Protein AF-A0A9E5FZD3-F1 (afdb_monomer_lite)

Radius of gyration: 19.42 Å; chains: 1; bounding box: 46×37×56 Å

pLDDT: mean 78.76, std 14.65, range [33.72, 97.19]

Structure (mmCIF, N/CA/C/O backbone):
data_AF-A0A9E5FZD3-F1
#
_entry.id   AF-A0A9E5FZD3-F1
#
loop_
_atom_site.group_PDB
_atom_site.id
_atom_site.type_symbol
_atom_site.label_atom_id
_atom_site.label_alt_id
_atom_site.label_comp_id
_atom_site.label_asym_id
_atom_site.label_entity_id
_atom_site.label_seq_id
_atom_site.pdbx_PDB_ins_code
_atom_site.Cartn_x
_atom_site.Cartn_y
_atom_site.Cartn_z
_atom_site.occupancy
_atom_site.B_iso_or_equiv
_atom_site.auth_seq_id
_atom_site.auth_comp_id
_atom_site.auth_asym_id
_atom_site.auth_atom_id
_atom_site.pdbx_PDB_model_num
ATOM 1 N N . MET A 1 1 ? 29.830 -5.640 10.376 1.00 38.91 1 MET A N 1
ATOM 2 C CA . MET A 1 1 ? 29.857 -4.314 9.708 1.00 38.91 1 MET A CA 1
ATOM 3 C C . MET A 1 1 ? 29.091 -3.318 10.574 1.00 38.91 1 MET A C 1
ATOM 5 O O . MET A 1 1 ? 27.938 -3.589 10.873 1.00 38.91 1 MET A O 1
ATOM 9 N N . LYS A 1 2 ? 29.703 -2.215 11.033 1.00 33.72 2 LYS A N 1
ATOM 10 C CA . LYS A 1 2 ? 28.976 -1.176 11.793 1.00 33.72 2 LYS A CA 1
ATOM 11 C C . LYS A 1 2 ? 28.085 -0.363 10.832 1.00 33.72 2 LYS A C 1
ATOM 13 O O . LYS A 1 2 ? 28.574 0.001 9.761 1.00 33.72 2 LYS A O 1
ATOM 18 N N . PRO A 1 3 ? 26.815 -0.075 11.171 1.00 45.75 3 PRO A N 1
ATOM 19 C CA . PRO A 1 3 ? 25.942 0.730 10.321 1.00 45.75 3 PRO A CA 1
ATOM 20 C C . PRO A 1 3 ? 26.524 2.142 10.147 1.00 45.75 3 PRO A C 1
ATOM 22 O O . PRO A 1 3 ? 26.853 2.815 11.125 1.00 45.75 3 PRO A O 1
ATOM 25 N N . LYS A 1 4 ? 26.675 2.587 8.891 1.00 45.69 4 LYS A N 1
ATOM 26 C CA . LYS A 1 4 ? 27.075 3.963 8.562 1.00 45.69 4 LYS A CA 1
ATOM 27 C C . LYS A 1 4 ? 25.958 4.913 9.008 1.00 45.69 4 LYS A C 1
ATOM 29 O O . LYS A 1 4 ? 24.851 4.851 8.478 1.00 45.69 4 LYS A O 1
ATOM 34 N N . ARG A 1 5 ? 26.246 5.790 9.974 1.00 45.72 5 ARG A N 1
ATOM 35 C CA . ARG A 1 5 ? 25.349 6.887 10.365 1.00 45.72 5 ARG A CA 1
ATOM 36 C C . ARG A 1 5 ? 25.389 7.960 9.274 1.00 45.72 5 ARG A C 1
ATOM 38 O O . ARG A 1 5 ? 26.432 8.566 9.052 1.00 45.72 5 ARG A O 1
ATOM 45 N N . PHE A 1 6 ? 24.276 8.169 8.574 1.00 47.84 6 PHE A N 1
ATOM 46 C CA . PHE A 1 6 ? 24.136 9.258 7.604 1.00 47.84 6 PHE A CA 1
ATOM 47 C C . PHE A 1 6 ? 23.687 10.537 8.321 1.00 47.84 6 PHE A C 1
ATOM 49 O O . PHE A 1 6 ? 22.693 10.522 9.047 1.00 47.84 6 PHE A O 1
ATOM 56 N N . SER A 1 7 ? 24.381 11.654 8.094 1.00 43.59 7 SER A N 1
ATOM 57 C CA . SER A 1 7 ? 24.037 12.975 8.637 1.00 43.59 7 SER A CA 1
ATOM 58 C C . SER A 1 7 ? 22.880 13.628 7.864 1.00 43.59 7 SER A C 1
ATOM 60 O O . SER A 1 7 ? 23.012 14.682 7.253 1.00 43.59 7 SER A O 1
ATOM 62 N N . ALA A 1 8 ? 21.692 13.025 7.894 1.00 50.28 8 ALA A N 1
ATOM 63 C CA . ALA A 1 8 ? 20.476 13.620 7.325 1.00 50.28 8 ALA A CA 1
ATOM 64 C C . ALA A 1 8 ? 19.786 14.601 8.302 1.00 50.28 8 ALA A C 1
ATOM 66 O O . ALA A 1 8 ? 18.556 14.634 8.381 1.00 50.28 8 ALA A O 1
ATOM 67 N N . VAL A 1 9 ? 20.562 15.391 9.056 1.00 46.22 9 VAL A N 1
ATOM 68 C CA . VAL A 1 9 ? 20.105 16.167 10.230 1.00 46.22 9 VAL A CA 1
ATOM 69 C C . VAL A 1 9 ? 18.922 17.090 9.899 1.00 46.22 9 VAL A C 1
ATOM 71 O O . VAL A 1 9 ? 17.966 17.160 10.661 1.00 46.22 9 VAL A O 1
ATOM 74 N N . HIS A 1 10 ? 18.889 17.703 8.711 1.00 42.22 10 HIS A N 1
ATOM 75 C CA . HIS A 1 10 ? 17.792 18.599 8.311 1.00 42.22 10 HIS A CA 1
ATOM 76 C C . HIS A 1 10 ? 16.461 17.895 7.983 1.00 42.22 10 HIS A C 1
ATOM 78 O O . HIS A 1 10 ? 15.411 18.536 7.973 1.00 42.22 10 HIS A O 1
ATOM 84 N N . ARG A 1 11 ? 16.460 16.580 7.717 1.00 55.16 11 ARG A N 1
ATOM 85 C CA . ARG A 1 11 ? 15.228 15.820 7.421 1.00 55.16 11 ARG A CA 1
ATOM 86 C C . ARG A 1 11 ? 14.575 15.240 8.675 1.00 55.16 11 ARG A C 1
ATOM 88 O O . ARG A 1 11 ? 13.377 14.956 8.647 1.00 55.16 11 ARG A O 1
ATOM 95 N N . VAL A 1 12 ? 15.328 15.103 9.768 1.00 60.62 12 VAL A N 1
ATOM 96 C CA . VAL A 1 12 ? 14.875 14.450 11.005 1.00 60.62 12 VAL A CA 1
ATOM 97 C C . VAL A 1 12 ? 13.772 15.247 11.721 1.00 60.62 12 VAL A C 1
ATOM 99 O O . VAL A 1 12 ? 12.737 14.644 11.998 1.00 60.62 12 VAL A O 1
ATOM 102 N N . PRO A 1 13 ? 13.865 16.578 11.929 1.00 63.97 13 PRO A N 1
ATOM 103 C CA . PRO A 1 13 ? 12.793 17.333 12.588 1.00 63.97 13 PRO A CA 1
ATOM 104 C C . PRO A 1 13 ? 11.469 17.291 11.813 1.00 63.97 13 PRO A C 1
ATOM 106 O O . PRO A 1 13 ? 10.412 17.022 12.380 1.00 63.97 13 PRO A O 1
ATOM 109 N N . SER A 1 14 ? 11.525 17.465 10.487 1.00 76.94 14 SER A N 1
ATOM 110 C CA . SER A 1 14 ? 10.349 17.375 9.609 1.00 76.94 14 SER A CA 1
ATOM 111 C C . SER A 1 14 ? 9.740 15.969 9.592 1.00 76.94 14 SER A C 1
ATOM 113 O O . SER A 1 14 ? 8.521 15.813 9.486 1.00 76.94 14 SER A O 1
ATOM 115 N N . PHE A 1 15 ? 10.572 14.930 9.671 1.00 76.88 15 PHE A N 1
ATOM 116 C CA . PHE A 1 15 ? 10.117 13.549 9.782 1.00 76.88 15 PHE A CA 1
ATOM 117 C C . PHE A 1 15 ? 9.411 13.309 11.117 1.00 76.88 15 PHE A C 1
ATOM 119 O O . PHE A 1 15 ? 8.258 12.881 11.122 1.00 76.88 15 PHE A O 1
ATOM 126 N N . LEU A 1 16 ? 10.082 13.617 12.232 1.00 77.00 16 LEU A N 1
ATOM 127 C CA . LEU A 1 16 ? 9.583 13.390 13.588 1.00 77.00 16 LEU A CA 1
ATOM 128 C C . LEU A 1 16 ? 8.281 14.146 13.837 1.00 77.00 16 LEU A C 1
ATOM 130 O O . LEU A 1 16 ? 7.338 13.565 14.367 1.00 77.00 16 LEU A O 1
ATOM 134 N N . PHE A 1 17 ? 8.187 15.397 13.379 1.00 82.38 17 PHE A N 1
ATOM 135 C CA . PHE A 1 17 ? 6.958 16.178 13.473 1.00 82.38 17 PHE A CA 1
ATOM 136 C C . PHE A 1 17 ? 5.806 15.527 12.696 1.00 82.38 17 PHE A C 1
ATOM 138 O O . PHE A 1 17 ? 4.742 15.266 13.258 1.00 82.38 17 PHE A O 1
ATOM 145 N N . ARG A 1 18 ? 6.015 15.183 11.415 1.00 83.81 18 ARG A N 1
ATOM 146 C CA . ARG A 1 18 ? 4.985 14.520 10.592 1.00 83.81 18 ARG A CA 1
ATOM 147 C C . ARG A 1 18 ? 4.579 13.161 11.161 1.00 83.81 18 ARG A C 1
ATOM 149 O O . ARG A 1 18 ? 3.404 12.801 11.099 1.00 83.81 18 ARG A O 1
ATOM 156 N N . TYR A 1 19 ? 5.539 12.418 11.700 1.00 84.81 19 TYR A N 1
ATOM 157 C CA . TYR A 1 19 ? 5.308 11.146 12.370 1.00 84.81 19 TYR A CA 1
ATOM 158 C C . TYR A 1 19 ? 4.454 11.333 13.628 1.00 84.81 19 TYR A C 1
ATOM 160 O O . TYR A 1 19 ? 3.423 10.675 13.757 1.00 84.81 19 TYR A O 1
ATOM 168 N N . ALA A 1 20 ? 4.814 12.273 14.506 1.00 84.12 20 ALA A N 1
ATOM 169 C CA . ALA A 1 20 ? 4.071 12.572 15.726 1.00 84.12 20 ALA A CA 1
ATOM 170 C C . ALA A 1 20 ? 2.626 13.002 15.429 1.00 84.12 20 ALA A C 1
ATOM 172 O O . ALA A 1 20 ? 1.696 12.440 16.007 1.00 84.12 20 ALA A O 1
ATOM 173 N N . VAL A 1 21 ? 2.427 13.922 14.477 1.00 86.88 21 VAL A N 1
ATOM 174 C CA . VAL A 1 21 ? 1.091 14.377 14.052 1.00 86.88 21 VAL A CA 1
ATOM 175 C C . VAL A 1 21 ? 0.242 13.200 13.577 1.00 86.88 21 VAL A C 1
ATOM 177 O O . VAL A 1 21 ? -0.871 13.008 14.065 1.00 86.88 21 VAL A O 1
ATOM 180 N N . LYS A 1 22 ? 0.772 12.363 12.677 1.00 88.56 22 LYS A N 1
ATOM 181 C CA . LYS A 1 22 ? 0.042 11.189 12.182 1.00 88.56 22 LYS A CA 1
ATOM 182 C C . LYS A 1 22 ? -0.261 10.196 13.297 1.00 88.56 22 LYS A C 1
ATOM 184 O O . LYS A 1 22 ? -1.369 9.679 13.361 1.00 88.56 22 LYS A O 1
ATOM 189 N N . ARG A 1 23 ? 0.684 9.955 14.206 1.00 85.50 23 ARG A N 1
ATOM 190 C CA . ARG A 1 23 ? 0.487 9.031 15.327 1.00 85.50 23 ARG A CA 1
ATOM 191 C C . ARG A 1 23 ? -0.609 9.519 16.284 1.00 85.50 23 ARG A C 1
ATOM 193 O O . ARG A 1 23 ? -1.389 8.709 16.775 1.00 85.50 23 ARG A O 1
ATOM 200 N N . VAL A 1 24 ? -0.711 10.828 16.524 1.00 85.12 24 VAL A N 1
ATOM 201 C CA . VAL A 1 24 ? -1.801 11.416 17.322 1.00 85.12 24 VAL A CA 1
ATOM 202 C C . VAL A 1 24 ? -3.140 11.313 16.592 1.00 85.12 24 VAL A C 1
ATOM 204 O O . VAL A 1 24 ? -4.116 10.888 17.208 1.00 85.12 24 VAL A O 1
ATOM 207 N N . GLN A 1 25 ? -3.180 11.641 15.297 1.00 85.38 25 GLN A N 1
ATOM 208 C CA . GLN A 1 25 ? -4.394 11.566 14.473 1.00 85.38 25 GLN A CA 1
ATOM 209 C C . GLN A 1 25 ? -4.961 10.142 14.407 1.00 85.38 25 GLN A C 1
ATOM 211 O O . GLN A 1 25 ? -6.144 9.939 14.658 1.00 85.38 25 GLN A O 1
ATOM 216 N N . LEU A 1 26 ? -4.113 9.157 14.109 1.00 86.12 26 LEU A N 1
ATOM 217 C CA . LEU A 1 26 ? -4.515 7.752 13.975 1.00 86.12 26 LEU A CA 1
ATOM 218 C C . LEU A 1 26 ? -4.728 7.074 15.329 1.00 86.12 26 LEU A C 1
ATOM 220 O O . LEU A 1 26 ? -5.499 6.131 15.439 1.00 86.12 26 LEU A O 1
ATOM 224 N N . GLY A 1 27 ? -4.007 7.528 16.352 1.00 77.50 27 GLY A N 1
ATOM 225 C CA . GLY A 1 27 ? -4.055 6.946 17.679 1.00 77.50 27 GLY A CA 1
ATOM 226 C C . GLY A 1 27 ? -5.101 7.612 18.566 1.00 77.50 27 GLY A C 1
ATOM 227 O O . GLY A 1 27 ? -6.160 7.050 18.833 1.00 77.50 27 GLY A O 1
ATOM 228 N N . LYS A 1 28 ? -4.750 8.775 19.122 1.00 72.25 28 LYS A N 1
ATOM 229 C CA . LYS A 1 28 ? -5.523 9.421 20.192 1.00 72.25 28 LYS A CA 1
ATOM 230 C C . LYS A 1 28 ? -6.831 10.021 19.687 1.00 72.25 28 LYS A C 1
ATOM 232 O O . LYS A 1 28 ? -7.842 9.854 20.351 1.00 72.25 28 LYS A O 1
ATOM 237 N N . LEU A 1 29 ? -6.815 10.701 18.540 1.00 70.69 29 LEU A N 1
ATOM 238 C CA . LEU A 1 29 ? -8.013 11.374 18.033 1.00 70.69 29 LEU A CA 1
ATOM 239 C C . LEU A 1 29 ? -9.089 10.356 17.634 1.00 70.69 29 LEU A C 1
ATOM 241 O O . LEU A 1 29 ? -10.221 10.476 18.077 1.00 70.69 29 LEU A O 1
ATOM 245 N N . ALA A 1 30 ? -8.702 9.324 16.880 1.00 74.88 30 ALA A N 1
ATOM 246 C CA . ALA A 1 30 ? -9.584 8.223 16.496 1.00 74.88 30 ALA A CA 1
ATOM 247 C C . ALA A 1 30 ? -10.231 7.531 17.710 1.00 74.88 30 ALA A C 1
ATOM 249 O O . ALA A 1 30 ? -11.437 7.308 17.731 1.00 74.88 30 ALA A O 1
ATOM 250 N N . ALA A 1 31 ? -9.444 7.259 18.759 1.00 70.94 31 ALA A N 1
ATOM 251 C CA . ALA A 1 31 ? -9.957 6.651 19.986 1.00 70.94 31 ALA A CA 1
ATOM 252 C C . ALA A 1 31 ? -10.959 7.550 20.735 1.00 70.94 31 ALA A C 1
ATOM 254 O O . ALA A 1 31 ? -11.889 7.038 21.347 1.00 70.94 31 ALA A O 1
ATOM 255 N N . LEU A 1 32 ? -10.782 8.876 20.691 1.00 76.81 32 LEU A N 1
ATOM 256 C CA . LEU A 1 32 ? -11.680 9.830 21.351 1.00 76.81 32 LEU A CA 1
ATOM 257 C C . LEU A 1 32 ? -12.983 10.059 20.578 1.00 76.81 32 LEU A C 1
ATOM 259 O O . LEU A 1 32 ? -14.013 10.308 21.193 1.00 76.81 32 LEU A O 1
ATOM 263 N N . THR A 1 33 ? -12.949 10.000 19.245 1.00 78.06 33 THR A N 1
ATOM 264 C CA . THR A 1 33 ? -14.127 10.253 18.399 1.00 78.06 33 THR A CA 1
ATOM 265 C C . THR A 1 33 ? -14.898 8.987 18.036 1.00 78.06 33 THR A C 1
ATOM 267 O O . THR A 1 33 ? -15.947 9.082 17.405 1.00 78.06 33 THR A O 1
ATOM 270 N N . GLY A 1 34 ? -14.369 7.803 18.366 1.00 76.69 34 GLY A N 1
ATOM 271 C CA . GLY A 1 34 ? -14.892 6.520 17.888 1.00 76.69 34 GLY A CA 1
ATOM 272 C C . GLY A 1 34 ? -14.734 6.320 16.375 1.00 76.69 34 GLY A C 1
ATOM 273 O O . GLY A 1 34 ? -15.263 5.361 15.819 1.00 76.69 34 GLY A O 1
ATOM 274 N N . ALA A 1 35 ? -14.022 7.217 15.685 1.00 83.00 35 ALA A N 1
ATOM 275 C CA . ALA A 1 35 ? -13.842 7.141 14.244 1.00 83.00 35 ALA A CA 1
ATOM 276 C C . ALA A 1 35 ? -12.755 6.120 13.891 1.00 83.00 35 ALA A C 1
ATOM 278 O O . ALA A 1 35 ? -11.633 6.192 14.395 1.00 83.00 35 ALA A O 1
ATOM 279 N N . ARG A 1 36 ? -13.056 5.215 12.956 1.00 89.62 36 ARG A N 1
ATOM 280 C CA . ARG A 1 36 ? -12.066 4.284 12.401 1.00 89.62 36 ARG A CA 1
ATOM 281 C C . ARG A 1 36 ? -11.192 5.025 11.380 1.00 89.62 36 ARG A C 1
ATOM 283 O O . ARG A 1 36 ? -11.725 5.571 10.412 1.00 89.62 36 ARG A O 1
ATOM 290 N N . PRO A 1 37 ? -9.864 5.097 11.572 1.00 92.69 37 PRO A N 1
ATOM 291 C CA . PRO A 1 37 ? -8.984 5.692 10.582 1.00 92.69 37 PRO A CA 1
ATOM 292 C C . PRO A 1 37 ? -8.885 4.788 9.351 1.00 92.69 37 PRO A C 1
ATOM 294 O O . PRO A 1 37 ? -8.871 3.561 9.461 1.00 92.69 37 PRO A O 1
ATOM 297 N N . ALA A 1 38 ? -8.748 5.409 8.184 1.00 94.62 38 ALA A N 1
ATOM 298 C CA . ALA A 1 38 ? -8.589 4.717 6.917 1.00 94.62 38 ALA A CA 1
ATOM 299 C C . ALA A 1 38 ? -7.113 4.659 6.493 1.00 94.62 38 ALA A C 1
ATOM 301 O O . ALA A 1 38 ? -6.441 5.682 6.322 1.00 94.62 38 ALA A O 1
ATOM 302 N N . VAL A 1 39 ? -6.597 3.460 6.268 1.00 95.44 39 VAL A N 1
ATOM 303 C CA . VAL A 1 39 ? -5.240 3.216 5.794 1.00 95.44 39 VAL A CA 1
ATOM 304 C C . VAL A 1 39 ? -5.293 2.827 4.325 1.00 95.44 39 VAL A C 1
ATOM 306 O O . VAL A 1 39 ? -5.772 1.758 3.972 1.00 95.44 39 VAL A O 1
ATOM 309 N N . THR A 1 40 ? -4.754 3.667 3.446 1.00 96.31 40 THR A N 1
ATOM 310 C CA . THR A 1 40 ? -4.474 3.242 2.072 1.00 96.31 40 THR A CA 1
ATOM 311 C C . THR A 1 40 ? -3.160 2.475 2.080 1.00 96.31 40 THR A C 1
ATOM 313 O O . THR A 1 40 ? -2.085 3.086 2.130 1.00 96.31 40 THR A O 1
ATOM 316 N N . TYR A 1 41 ? -3.247 1.148 2.083 1.00 94.38 41 TYR A N 1
ATOM 317 C CA . TYR A 1 41 ? -2.099 0.262 2.177 1.00 94.38 41 TYR A CA 1
ATOM 318 C C . TYR A 1 41 ? -1.790 -0.354 0.828 1.00 94.38 41 TYR A C 1
ATOM 320 O O . TYR A 1 41 ? -2.438 -1.288 0.385 1.00 94.38 41 TYR A O 1
ATOM 328 N N . ALA A 1 42 ? -0.827 0.217 0.127 1.00 90.75 42 ALA A N 1
ATOM 329 C CA . ALA A 1 42 ? -0.562 -0.213 -1.228 1.00 90.75 42 ALA A CA 1
ATOM 330 C C . ALA A 1 42 ? 0.841 0.178 -1.635 1.00 90.75 42 ALA A C 1
ATOM 332 O O . ALA A 1 42 ? 1.320 1.261 -1.290 1.00 90.75 42 ALA A O 1
ATOM 333 N N . THR A 1 43 ? 1.469 -0.656 -2.445 1.00 82.44 43 THR A N 1
ATOM 334 C CA . THR A 1 43 ? 2.800 -0.393 -2.979 1.00 82.44 43 THR A CA 1
ATOM 335 C C . THR A 1 43 ? 2.764 -0.144 -4.492 1.00 82.44 43 THR A C 1
ATOM 337 O O . THR A 1 43 ? 1.713 -0.215 -5.118 1.00 82.44 43 THR A O 1
ATOM 340 N N . PHE A 1 44 ? 3.904 0.243 -5.064 1.00 74.50 44 PHE A N 1
ATOM 341 C CA . PHE A 1 44 ? 4.215 0.256 -6.502 1.00 74.50 44 PHE A CA 1
ATOM 342 C C . PHE A 1 44 ? 3.056 0.587 -7.474 1.00 74.50 44 PHE A C 1
ATOM 344 O O . PHE A 1 44 ? 2.494 -0.280 -8.129 1.00 74.50 44 PHE A O 1
ATOM 351 N N . ARG A 1 45 ? 2.765 1.882 -7.677 1.00 83.62 45 ARG A N 1
ATOM 352 C CA . ARG A 1 45 ? 1.974 2.385 -8.833 1.00 83.62 45 ARG A CA 1
ATOM 353 C C . ARG A 1 45 ? 0.547 1.804 -8.976 1.00 83.62 45 ARG A C 1
ATOM 355 O O . ARG A 1 45 ? 0.049 1.636 -10.088 1.00 83.62 45 ARG A O 1
ATOM 362 N N . THR A 1 46 ? -0.148 1.613 -7.862 1.00 88.94 46 THR A N 1
ATOM 363 C CA . THR A 1 46 ? -1.525 1.078 -7.745 1.00 88.94 46 THR A CA 1
ATOM 364 C C . THR A 1 46 ? -2.613 2.156 -7.627 1.00 88.94 46 THR A C 1
ATOM 366 O O . THR A 1 46 ? -3.637 1.955 -6.990 1.00 88.94 46 THR A O 1
ATOM 369 N N . ALA A 1 47 ? 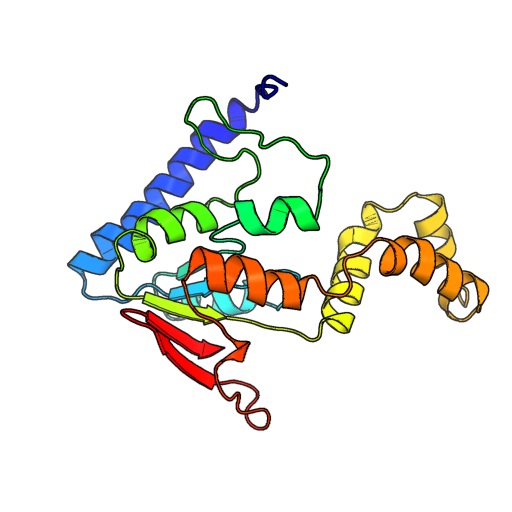-2.372 3.368 -8.140 1.00 90.38 47 ALA A N 1
ATOM 370 C CA . ALA A 1 47 ? -3.256 4.531 -7.938 1.00 90.38 47 ALA A CA 1
ATOM 371 C C . ALA A 1 47 ? -3.535 4.896 -6.456 1.00 90.38 47 ALA A C 1
ATOM 373 O O . ALA A 1 47 ? -4.406 5.713 -6.158 1.00 90.38 47 ALA A O 1
ATOM 374 N N . SER A 1 48 ? -2.728 4.386 -5.517 1.00 91.56 48 SER A N 1
ATOM 375 C CA . SER A 1 48 ? -2.896 4.590 -4.071 1.00 91.56 48 SER A CA 1
ATOM 376 C C . SER A 1 48 ? -2.933 6.054 -3.630 1.00 91.56 48 SER A C 1
ATOM 378 O O . SER A 1 48 ? -3.507 6.388 -2.600 1.00 91.56 48 SER A O 1
ATOM 380 N N . THR A 1 49 ? -2.306 6.961 -4.382 1.00 91.62 49 THR A N 1
ATOM 381 C CA . THR A 1 49 ? -2.402 8.404 -4.117 1.00 91.62 49 THR A CA 1
ATOM 382 C C . THR A 1 49 ? -3.810 8.926 -4.382 1.00 91.62 49 THR A C 1
ATOM 384 O O . THR A 1 49 ? -4.348 9.634 -3.538 1.00 91.62 49 THR A O 1
ATOM 387 N N . SER A 1 50 ? -4.424 8.544 -5.502 1.00 94.25 50 SER A N 1
ATOM 388 C CA . SER A 1 50 ? -5.782 8.963 -5.853 1.00 94.25 50 SER A CA 1
ATOM 389 C C . SER A 1 50 ? -6.808 8.396 -4.873 1.00 94.25 50 SER A C 1
ATOM 391 O O . SER A 1 50 ? -7.622 9.153 -4.355 1.00 94.25 50 SER A O 1
ATOM 393 N N . ILE A 1 51 ? -6.691 7.109 -4.521 1.00 94.31 51 ILE A N 1
ATOM 394 C CA . ILE A 1 51 ? -7.533 6.462 -3.498 1.00 94.31 51 ILE A CA 1
ATOM 395 C C . ILE A 1 51 ? -7.429 7.209 -2.163 1.00 94.31 51 ILE A C 1
ATOM 397 O O . ILE A 1 51 ? -8.435 7.585 -1.569 1.00 94.31 51 ILE A O 1
ATOM 401 N N . HIS A 1 52 ? -6.205 7.497 -1.714 1.00 94.19 52 HIS A N 1
ATOM 402 C CA . HIS A 1 52 ? -5.983 8.236 -0.474 1.00 94.19 52 HIS A CA 1
ATOM 403 C C . HIS A 1 52 ? -6.631 9.627 -0.486 1.00 94.19 52 HIS A C 1
ATOM 405 O O . HIS A 1 52 ? -7.219 10.042 0.511 1.00 94.19 52 HIS A O 1
ATOM 411 N N . HIS A 1 53 ? -6.536 10.362 -1.597 1.00 94.88 53 HIS A N 1
ATOM 412 C CA . HIS A 1 53 ? -7.173 11.673 -1.714 1.00 94.88 53 HIS A CA 1
ATOM 413 C C . HIS A 1 53 ? -8.700 11.586 -1.740 1.00 94.88 53 HIS A C 1
ATOM 415 O O . HIS A 1 53 ? -9.335 12.424 -1.107 1.00 94.88 53 HIS A O 1
ATOM 421 N N . ALA A 1 54 ? -9.276 10.567 -2.382 1.00 94.81 54 ALA A N 1
ATOM 422 C CA . ALA A 1 54 ? -10.719 10.334 -2.365 1.00 94.81 54 ALA A CA 1
ATOM 423 C C . ALA A 1 54 ? -11.234 10.080 -0.938 1.00 94.81 54 ALA A C 1
ATOM 425 O O . ALA A 1 54 ? -12.174 10.733 -0.496 1.00 94.81 54 ALA A O 1
ATOM 426 N N . ILE A 1 55 ? -10.549 9.223 -0.172 1.00 92.81 55 ILE A N 1
ATOM 427 C CA . ILE A 1 55 ? -10.881 8.961 1.238 1.00 92.81 55 ILE A CA 1
ATOM 428 C C . ILE A 1 55 ? -10.731 10.229 2.092 1.00 92.81 55 ILE A C 1
ATOM 430 O O . ILE A 1 55 ? -11.530 10.501 2.980 1.00 92.81 55 ILE A O 1
ATOM 434 N N . ARG A 1 56 ? -9.700 11.045 1.849 1.00 90.31 56 ARG A N 1
ATOM 435 C CA . ARG A 1 56 ? -9.555 12.315 2.578 1.00 90.31 56 ARG A CA 1
ATOM 436 C C . ARG A 1 56 ? -10.660 13.309 2.237 1.00 90.31 56 ARG A C 1
ATOM 438 O O . ARG A 1 56 ? -11.075 14.057 3.118 1.00 90.31 56 ARG A O 1
ATOM 445 N N . ALA A 1 57 ? -11.112 13.333 0.987 1.00 91.81 57 ALA A N 1
ATOM 446 C CA . ALA A 1 57 ? -12.181 14.216 0.539 1.00 91.81 57 ALA A CA 1
ATOM 447 C C . ALA A 1 57 ? -13.534 13.875 1.187 1.00 91.81 57 ALA A C 1
ATOM 449 O O . ALA A 1 57 ? -14.340 14.778 1.378 1.00 91.81 57 ALA A O 1
ATOM 450 N N . SER A 1 58 ? -13.759 12.624 1.612 1.00 88.12 58 SER A N 1
ATOM 451 C CA . SER A 1 58 ? -14.953 12.241 2.383 1.00 88.12 58 SER A CA 1
ATOM 452 C C . SER A 1 58 ? -14.907 12.660 3.860 1.00 88.12 58 SER A C 1
ATOM 454 O O . SER A 1 58 ? -15.816 12.334 4.616 1.00 88.12 58 SER A O 1
ATOM 456 N N . GLY A 1 59 ? -13.849 13.353 4.298 1.00 84.94 59 GLY A N 1
ATOM 457 C CA . GLY A 1 59 ? -13.678 13.808 5.682 1.00 84.94 59 GLY A CA 1
ATOM 458 C C . GLY A 1 59 ? -13.068 12.767 6.626 1.00 84.94 59 GLY A C 1
ATOM 459 O O . GLY A 1 59 ? -12.868 13.052 7.806 1.00 84.94 59 GLY A O 1
ATOM 460 N N . SER A 1 60 ? -12.722 11.575 6.133 1.00 83.19 60 SER A N 1
ATOM 461 C CA . SER A 1 60 ? -12.132 10.518 6.954 1.00 83.19 60 SER A CA 1
ATOM 462 C C . SER A 1 60 ? -10.655 10.790 7.260 1.00 83.19 60 SER A C 1
ATOM 464 O O . SER A 1 60 ? -9.867 11.192 6.395 1.00 83.19 60 SER A O 1
ATOM 466 N N . ALA A 1 61 ? -10.239 10.510 8.500 1.00 86.69 61 ALA A N 1
ATOM 467 C CA . ALA A 1 61 ? -8.827 10.511 8.864 1.00 86.69 61 ALA A CA 1
ATOM 468 C C . ALA A 1 61 ? -8.107 9.415 8.069 1.00 86.69 61 ALA A C 1
ATOM 470 O O . ALA A 1 61 ? -8.378 8.232 8.263 1.00 86.69 61 ALA A O 1
ATOM 471 N N . SER A 1 62 ? -7.195 9.804 7.172 1.00 90.75 62 SER A N 1
ATOM 472 C CA . SER A 1 62 ? -6.516 8.854 6.292 1.00 90.75 62 SER A CA 1
ATOM 473 C C . SER A 1 62 ? -5.000 8.987 6.295 1.00 90.75 62 SER A C 1
ATOM 475 O O . SER A 1 62 ? -4.428 10.079 6.399 1.00 90.75 62 SER A O 1
ATOM 477 N N . VAL A 1 63 ? -4.328 7.854 6.113 1.00 93.12 63 VAL A N 1
ATOM 478 C CA . VAL A 1 63 ? -2.877 7.740 5.981 1.00 93.12 63 VAL A CA 1
ATOM 479 C C . VAL A 1 63 ? -2.523 6.732 4.892 1.00 93.12 63 VAL A C 1
ATOM 481 O O . VAL A 1 63 ? -3.217 5.741 4.700 1.00 93.12 63 VAL A O 1
ATOM 484 N N . LYS A 1 64 ? -1.421 6.978 4.180 1.00 92.81 64 LYS A N 1
ATOM 485 C CA . LYS A 1 64 ? -0.833 5.998 3.264 1.00 92.81 64 LYS A CA 1
ATOM 486 C C . LYS A 1 64 ? 0.247 5.194 3.970 1.00 92.81 64 LYS A C 1
ATOM 488 O O . LYS A 1 64 ? 1.090 5.795 4.637 1.00 92.81 64 LYS A O 1
ATOM 493 N N . ALA A 1 65 ? 0.267 3.891 3.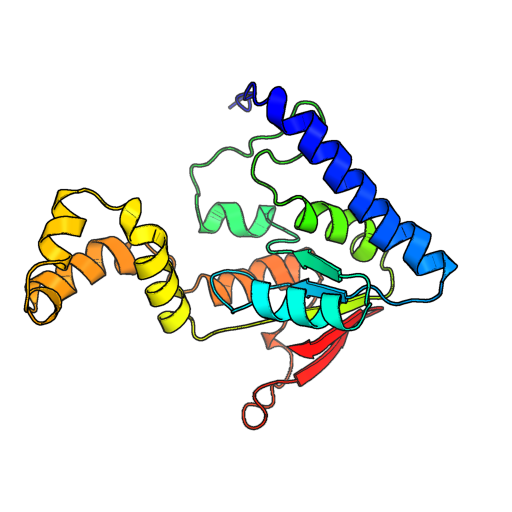743 1.00 92.19 65 ALA A N 1
ATOM 494 C CA . ALA A 1 65 ? 1.381 3.018 4.083 1.00 92.19 65 ALA A CA 1
ATOM 495 C C . ALA A 1 65 ? 1.769 2.168 2.865 1.00 92.19 65 ALA A C 1
ATOM 497 O O . ALA A 1 65 ? 0.941 1.878 2.003 1.00 92.19 65 ALA A O 1
ATOM 498 N N . HIS A 1 66 ? 3.048 1.816 2.792 1.00 87.50 66 HIS A N 1
ATOM 499 C CA . HIS A 1 66 ? 3.662 1.125 1.655 1.00 87.50 66 HIS A CA 1
ATOM 500 C C . HIS A 1 66 ? 4.435 -0.129 2.061 1.00 87.50 66 HIS A C 1
ATOM 502 O O . HIS A 1 66 ? 4.624 -1.002 1.228 1.00 87.50 66 HIS A O 1
ATOM 508 N N . ALA A 1 67 ? 4.924 -0.175 3.302 1.00 86.25 67 ALA A N 1
ATOM 509 C CA . ALA A 1 67 ? 5.620 -1.329 3.855 1.00 86.25 67 ALA A CA 1
ATOM 510 C C . ALA A 1 67 ? 5.507 -1.333 5.383 1.00 86.25 67 ALA A C 1
ATOM 512 O O . ALA A 1 67 ? 6.021 -0.403 6.013 1.00 86.25 67 ALA A O 1
ATOM 513 N N . LEU A 1 68 ? 4.816 -2.303 5.979 1.00 87.00 68 LEU A N 1
ATOM 514 C CA . LEU A 1 68 ? 4.634 -2.389 7.440 1.00 87.00 68 LEU A CA 1
ATOM 515 C C . LEU A 1 68 ? 5.697 -3.264 8.126 1.00 87.00 68 LEU A C 1
ATOM 517 O O . LEU A 1 68 ? 6.060 -2.989 9.274 1.00 87.00 68 LEU A O 1
ATOM 521 N N . ALA A 1 69 ? 6.251 -4.228 7.397 1.00 82.94 69 ALA A N 1
ATOM 522 C CA . ALA A 1 69 ? 7.395 -5.058 7.756 1.00 82.94 69 ALA A CA 1
ATOM 523 C C . ALA A 1 69 ? 8.497 -4.950 6.674 1.00 82.94 69 ALA A C 1
ATOM 525 O O . ALA A 1 69 ? 8.864 -5.948 6.045 1.00 82.94 69 ALA A O 1
ATOM 526 N N . PRO A 1 70 ? 9.060 -3.744 6.431 1.00 72.94 70 PRO A N 1
ATOM 527 C CA . PRO A 1 70 ? 10.097 -3.540 5.415 1.00 72.94 70 PRO A CA 1
ATOM 528 C C . PRO A 1 70 ? 11.332 -4.431 5.615 1.00 72.94 70 PRO A C 1
ATOM 530 O O . PRO A 1 70 ? 12.032 -4.730 4.649 1.00 72.94 70 PRO A O 1
ATOM 533 N N . GLU A 1 71 ? 11.595 -4.876 6.844 1.00 73.81 71 GLU A N 1
ATOM 534 C CA . GLU A 1 71 ? 12.608 -5.875 7.184 1.00 73.81 71 GLU A CA 1
ATOM 535 C C . GLU A 1 71 ? 12.487 -7.173 6.369 1.00 73.81 71 GLU A C 1
ATOM 537 O O . GLU A 1 71 ? 13.510 -7.780 6.064 1.00 73.81 71 GLU A O 1
ATOM 542 N N . HIS A 1 72 ? 11.278 -7.560 5.955 1.00 74.00 72 HIS A N 1
ATOM 543 C CA . HIS A 1 72 ? 11.042 -8.764 5.158 1.00 74.00 72 HIS A CA 1
ATOM 544 C C . HIS A 1 72 ? 11.151 -8.516 3.643 1.00 74.00 72 HIS A C 1
ATOM 546 O O . HIS A 1 72 ? 11.355 -9.457 2.883 1.00 74.00 72 HIS A O 1
ATOM 552 N N . LEU A 1 73 ? 11.065 -7.258 3.191 1.00 70.06 73 LEU A N 1
ATOM 553 C CA . LEU A 1 73 ? 11.179 -6.888 1.769 1.00 70.06 73 LEU A CA 1
ATOM 554 C C . LEU A 1 73 ? 12.594 -6.501 1.360 1.00 70.06 73 LEU A C 1
ATOM 556 O O . LEU A 1 73 ? 13.017 -6.750 0.233 1.00 70.06 73 LEU A O 1
ATOM 560 N N . LEU A 1 74 ? 13.326 -5.840 2.256 1.00 67.06 74 LEU A N 1
ATOM 561 C CA . LEU A 1 74 ? 14.649 -5.293 1.962 1.00 67.06 74 LEU A CA 1
ATOM 562 C C . LEU A 1 74 ? 15.642 -6.338 1.419 1.00 67.06 74 LEU A C 1
ATOM 564 O O . LEU A 1 74 ? 16.335 -6.006 0.452 1.00 67.06 74 LEU A O 1
ATOM 568 N N . PRO A 1 75 ? 15.700 -7.582 1.940 1.00 66.38 75 PRO A N 1
ATOM 569 C CA . PRO A 1 75 ? 16.575 -8.615 1.385 1.00 66.38 75 PRO A CA 1
ATOM 570 C C . PRO A 1 75 ? 16.257 -8.980 -0.072 1.00 66.38 75 PRO A C 1
ATOM 572 O O . PRO A 1 75 ? 17.167 -9.340 -0.813 1.00 66.38 75 PRO A O 1
ATOM 575 N N . LEU A 1 76 ? 14.993 -8.853 -0.492 1.00 64.75 76 LEU A N 1
ATOM 576 C CA . LEU A 1 76 ? 14.526 -9.200 -1.839 1.00 64.75 76 LEU A CA 1
ATOM 577 C C . LEU A 1 76 ? 14.807 -8.083 -2.849 1.00 64.75 76 LEU A C 1
ATOM 579 O O . LEU A 1 76 ? 15.163 -8.342 -3.994 1.00 64.75 76 LEU A O 1
ATOM 583 N N . VAL A 1 77 ? 14.662 -6.827 -2.418 1.00 60.38 77 VAL A N 1
ATOM 584 C CA . VAL A 1 77 ? 14.779 -5.658 -3.306 1.00 60.38 77 VAL A CA 1
ATOM 585 C C . VAL A 1 77 ? 16.208 -5.117 -3.357 1.00 60.38 77 VAL A C 1
ATOM 587 O O . VAL A 1 77 ? 16.631 -4.558 -4.366 1.00 60.38 77 VAL A O 1
ATOM 590 N N . SER A 1 78 ? 16.973 -5.250 -2.273 1.00 60.84 78 SER A N 1
ATOM 591 C CA . SER A 1 78 ? 18.344 -4.752 -2.214 1.00 60.84 78 SER A CA 1
ATOM 592 C C . SER A 1 78 ? 19.187 -5.533 -1.196 1.00 60.84 78 SER A C 1
ATOM 594 O O . SER A 1 78 ? 19.535 -4.989 -0.142 1.00 60.84 78 SER A O 1
ATOM 596 N N . PRO A 1 79 ? 19.617 -6.767 -1.526 1.00 55.09 79 PRO A N 1
ATOM 597 C CA . PRO A 1 79 ? 20.381 -7.641 -0.624 1.00 55.09 79 PRO A CA 1
ATOM 598 C C . PRO A 1 79 ? 21.721 -7.053 -0.144 1.00 55.09 79 PRO A C 1
ATOM 600 O O . PRO A 1 79 ? 22.334 -7.571 0.785 1.00 55.09 79 PRO A O 1
ATOM 603 N N . ARG A 1 80 ? 22.194 -5.957 -0.758 1.00 51.62 80 ARG A N 1
ATOM 604 C CA . ARG A 1 80 ? 23.438 -5.251 -0.403 1.00 51.62 80 ARG A CA 1
ATOM 605 C C . ARG A 1 80 ? 23.225 -3.911 0.319 1.00 51.62 80 ARG A C 1
ATOM 607 O O . ARG A 1 80 ? 24.212 -3.258 0.655 1.00 51.62 80 ARG A O 1
ATOM 614 N N . ALA A 1 81 ? 21.983 -3.465 0.545 1.00 53.25 81 ALA A N 1
ATOM 615 C CA . ALA A 1 81 ? 21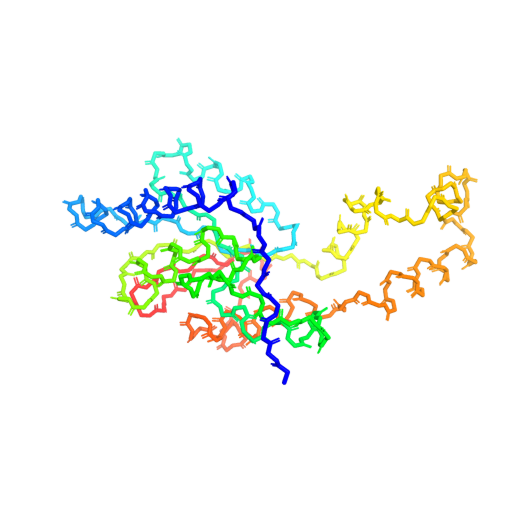.736 -2.193 1.229 1.00 53.25 81 ALA A CA 1
ATOM 616 C C . ALA A 1 81 ? 21.770 -2.379 2.756 1.00 53.25 81 ALA A C 1
ATOM 618 O O . ALA A 1 81 ? 21.002 -3.179 3.287 1.00 53.25 81 ALA A O 1
ATOM 619 N N . PRO A 1 82 ? 22.619 -1.641 3.493 1.00 50.84 82 PRO A N 1
ATOM 620 C CA . PRO A 1 82 ? 22.605 -1.697 4.948 1.00 50.84 82 PRO A CA 1
ATOM 621 C C . PRO A 1 82 ? 21.293 -1.123 5.506 1.00 50.84 82 PRO A C 1
ATOM 623 O O . PRO A 1 82 ? 20.788 -0.119 4.999 1.00 50.84 82 PRO A O 1
ATOM 626 N N . HIS A 1 83 ? 20.795 -1.708 6.604 1.00 56.88 83 HIS A N 1
ATOM 627 C CA . HIS A 1 83 ? 19.747 -1.123 7.446 1.00 56.88 83 HIS A CA 1
ATOM 628 C C . HIS A 1 83 ? 20.244 0.212 8.021 1.00 56.88 83 HIS A C 1
ATOM 630 O O . HIS A 1 83 ? 20.848 0.275 9.092 1.00 56.88 83 HIS A O 1
ATOM 636 N N . ALA A 1 84 ? 20.060 1.295 7.273 1.00 56.12 84 ALA A N 1
ATOM 637 C CA . ALA A 1 84 ? 20.440 2.620 7.721 1.00 56.12 84 ALA A CA 1
ATOM 638 C C . ALA A 1 84 ? 19.376 3.111 8.716 1.00 56.12 84 ALA A C 1
ATOM 640 O O . ALA A 1 84 ? 18.257 3.446 8.323 1.00 56.12 84 ALA A O 1
ATOM 641 N N . LEU A 1 85 ? 19.722 3.127 10.004 1.00 54.91 85 LEU A N 1
ATOM 642 C CA . LEU A 1 85 ? 18.906 3.699 11.074 1.00 54.91 85 LEU A CA 1
ATOM 643 C C . LEU A 1 85 ? 19.407 5.108 11.428 1.00 54.91 85 LEU A C 1
ATOM 645 O O . LEU A 1 85 ? 20.606 5.391 11.357 1.00 54.91 85 LEU A O 1
ATOM 649 N N . THR A 1 86 ? 18.496 5.992 11.826 1.00 53.38 86 THR A N 1
ATOM 650 C CA . THR A 1 86 ? 18.827 7.254 12.492 1.00 53.38 86 THR A CA 1
ATOM 651 C C . THR A 1 86 ? 19.365 6.973 13.896 1.00 53.38 86 THR A C 1
ATOM 653 O O . THR A 1 86 ? 19.239 5.867 14.423 1.00 53.38 86 THR A O 1
ATOM 656 N N . GLU A 1 87 ? 19.930 7.988 14.548 1.00 48.31 87 GLU A N 1
ATOM 657 C CA . GLU A 1 87 ? 20.357 7.903 15.953 1.00 48.31 87 GLU A CA 1
ATOM 658 C C . GLU A 1 87 ? 19.218 7.578 16.937 1.00 48.31 87 GLU A C 1
ATOM 660 O O . GLU A 1 87 ? 19.477 7.102 18.037 1.00 48.31 87 GLU A O 1
ATOM 665 N N . HIS A 1 88 ? 17.963 7.758 16.515 1.00 50.78 88 HIS A N 1
ATOM 666 C CA . HIS A 1 88 ? 16.758 7.405 17.269 1.00 50.78 88 HIS A CA 1
ATOM 667 C C . HIS A 1 88 ? 16.186 6.027 16.892 1.00 50.78 88 HIS A C 1
ATOM 669 O O . HIS A 1 88 ? 15.045 5.726 17.231 1.00 50.78 88 HIS A O 1
ATOM 675 N N . GLY A 1 89 ? 16.930 5.211 16.138 1.00 54.41 89 GLY A N 1
ATOM 676 C CA . GLY A 1 89 ? 16.500 3.870 15.729 1.00 54.41 89 GLY A CA 1
ATOM 677 C C . GLY A 1 89 ? 15.444 3.845 14.618 1.00 54.41 89 GLY A C 1
ATOM 678 O O . GLY A 1 89 ? 14.832 2.808 14.390 1.00 54.41 89 GLY A O 1
ATOM 679 N N . LEU A 1 90 ? 15.215 4.958 13.910 1.00 54.88 90 LEU A N 1
ATOM 680 C CA . LEU A 1 90 ? 14.225 5.022 12.828 1.00 54.88 90 LEU A CA 1
ATOM 681 C C . LEU A 1 90 ? 14.875 4.670 11.485 1.00 54.88 90 LEU A C 1
ATOM 683 O O . LEU A 1 90 ? 15.963 5.171 11.210 1.00 54.88 90 LEU A O 1
ATOM 687 N N . PRO A 1 91 ? 14.240 3.894 10.593 1.00 60.16 91 PRO A N 1
ATOM 688 C CA . PRO A 1 91 ? 14.822 3.624 9.284 1.00 60.16 91 PRO A CA 1
ATOM 689 C C . PRO A 1 91 ? 14.895 4.905 8.444 1.00 60.16 91 PRO A C 1
ATOM 691 O O . PRO A 1 91 ? 13.883 5.569 8.225 1.00 60.16 91 PRO A O 1
ATOM 694 N N . ILE A 1 92 ? 16.084 5.235 7.927 1.00 54.25 92 ILE A N 1
ATOM 695 C CA . ILE A 1 92 ? 16.351 6.458 7.141 1.00 54.25 92 ILE A CA 1
ATOM 696 C C . ILE A 1 92 ? 15.511 6.508 5.852 1.00 54.25 92 ILE A C 1
ATOM 698 O O . ILE A 1 92 ? 15.206 7.588 5.346 1.00 54.25 92 ILE A O 1
ATOM 702 N N . PHE A 1 93 ? 15.091 5.347 5.348 1.00 58.31 93 PHE A N 1
ATOM 703 C CA . PHE A 1 93 ? 14.307 5.207 4.120 1.00 58.31 93 PHE A CA 1
ATOM 704 C C . PHE A 1 93 ? 12.832 4.849 4.359 1.00 58.31 93 PHE A C 1
ATOM 706 O O . PHE A 1 93 ? 12.093 4.657 3.396 1.00 58.31 93 PHE A O 1
ATOM 713 N N . ALA A 1 94 ? 12.372 4.761 5.614 1.00 64.81 94 ALA A N 1
ATOM 714 C CA . ALA A 1 94 ? 10.970 4.449 5.877 1.00 64.81 94 ALA A CA 1
ATOM 715 C C . ALA A 1 94 ? 10.075 5.652 5.557 1.00 64.81 94 ALA A C 1
ATOM 717 O O . ALA A 1 94 ? 10.319 6.778 5.994 1.00 64.81 94 ALA A O 1
ATOM 718 N N . HIS A 1 95 ? 8.979 5.414 4.838 1.00 76.06 95 HIS A N 1
ATOM 719 C CA . HIS A 1 95 ? 7.932 6.418 4.699 1.00 76.06 95 HIS A CA 1
ATOM 720 C C . HIS A 1 95 ? 7.296 6.691 6.070 1.00 76.06 95 HIS A C 1
ATOM 722 O O . HIS A 1 95 ? 6.908 5.761 6.771 1.00 76.06 95 HIS A O 1
ATOM 728 N N . VAL A 1 96 ? 7.117 7.970 6.429 1.00 83.94 96 VAL A N 1
ATOM 729 C CA . VAL A 1 96 ? 6.499 8.399 7.706 1.00 83.94 96 VAL A CA 1
ATOM 730 C C . VAL A 1 96 ? 5.181 7.662 7.986 1.00 83.94 96 VAL A C 1
ATOM 732 O O . VAL A 1 96 ? 4.890 7.303 9.124 1.00 83.94 96 VAL A O 1
ATOM 735 N N . GLY A 1 97 ? 4.377 7.447 6.941 1.00 88.12 97 GLY A N 1
ATOM 736 C CA . GLY A 1 97 ? 3.096 6.758 7.045 1.00 88.12 97 GLY A CA 1
ATOM 737 C C . GLY A 1 97 ? 3.212 5.298 7.487 1.00 88.12 97 GLY A C 1
ATOM 738 O O . GLY A 1 97 ? 2.390 4.864 8.284 1.00 88.12 97 GLY A O 1
ATOM 739 N N . ASN A 1 98 ? 4.266 4.587 7.078 1.00 88.62 98 ASN A N 1
ATOM 740 C CA . ASN A 1 98 ? 4.513 3.199 7.473 1.00 88.62 98 ASN A CA 1
ATOM 741 C C . ASN A 1 98 ? 4.669 3.084 8.991 1.00 88.62 98 ASN A C 1
ATOM 743 O O . ASN A 1 98 ? 3.945 2.332 9.634 1.00 88.62 98 ASN A O 1
ATOM 747 N N . LEU A 1 99 ? 5.564 3.892 9.573 1.00 85.56 99 LEU A N 1
ATOM 748 C CA . LEU A 1 99 ? 5.804 3.887 11.019 1.00 85.56 99 LEU A CA 1
ATOM 749 C C . LEU A 1 99 ? 4.589 4.387 11.798 1.00 85.56 99 LEU A C 1
ATOM 751 O O . LEU A 1 99 ? 4.279 3.860 12.861 1.00 85.56 99 LEU A O 1
ATOM 755 N N . ALA A 1 100 ? 3.892 5.403 11.281 1.00 89.81 100 ALA A N 1
ATOM 756 C CA . ALA A 1 100 ? 2.688 5.909 11.928 1.00 89.81 100 ALA A CA 1
ATOM 757 C C . ALA A 1 100 ? 1.593 4.836 11.995 1.00 89.81 100 ALA A C 1
ATOM 759 O O . ALA A 1 100 ? 0.995 4.664 13.050 1.00 89.81 100 ALA A O 1
ATOM 760 N N . VAL A 1 101 ? 1.362 4.094 10.908 1.00 93.00 101 VAL A N 1
ATOM 761 C CA . VAL A 1 101 ? 0.399 2.984 10.885 1.00 93.00 101 VAL A CA 1
ATOM 762 C C . VAL A 1 101 ? 0.867 1.845 11.785 1.00 93.00 101 VAL A C 1
ATOM 764 O O . VAL A 1 101 ? 0.092 1.396 12.626 1.00 93.00 101 VAL A O 1
ATOM 767 N N . ARG A 1 102 ? 2.135 1.427 11.686 1.00 90.19 102 ARG A N 1
ATOM 768 C CA . ARG A 1 102 ? 2.691 0.352 12.518 1.00 90.19 102 ARG A CA 1
ATOM 769 C C . ARG A 1 102 ? 2.501 0.633 14.012 1.00 90.19 102 ARG A C 1
ATOM 771 O O . ARG A 1 102 ? 1.855 -0.144 14.705 1.00 90.19 102 ARG A O 1
ATOM 778 N N . HIS A 1 103 ? 2.971 1.785 14.487 1.00 88.88 103 HIS A N 1
ATOM 779 C CA . HIS A 1 103 ? 2.990 2.105 15.917 1.00 88.88 103 HIS A CA 1
ATOM 780 C C . HIS A 1 103 ? 1.657 2.654 16.465 1.00 88.88 103 HIS A C 1
ATOM 782 O O . HIS A 1 103 ? 1.459 2.677 17.681 1.00 88.88 103 HIS A O 1
ATOM 788 N N . ALA A 1 104 ? 0.755 3.175 15.620 1.00 90.62 104 ALA A N 1
ATOM 789 C CA . ALA A 1 104 ? -0.549 3.679 16.074 1.00 90.62 104 ALA A CA 1
ATOM 790 C C . ALA A 1 104 ? -1.697 2.685 15.876 1.00 90.62 104 ALA A C 1
ATOM 792 O O . ALA A 1 104 ? -2.661 2.767 16.630 1.00 90.62 104 ALA A O 1
ATOM 793 N N . ILE A 1 105 ? -1.612 1.787 14.890 1.00 93.19 105 ILE A N 1
ATOM 794 C CA . ILE A 1 105 ? -2.709 0.891 14.496 1.00 93.19 105 ILE A CA 1
ATOM 795 C C . ILE A 1 105 ? -2.309 -0.574 14.675 1.00 93.19 105 ILE A C 1
ATOM 797 O O . ILE A 1 105 ? -2.986 -1.285 15.413 1.00 93.19 105 ILE A O 1
ATOM 801 N N . ILE A 1 106 ? -1.219 -1.013 14.037 1.00 93.25 106 ILE A N 1
ATOM 802 C CA . ILE A 1 106 ? -0.857 -2.438 13.949 1.00 93.25 106 ILE A CA 1
ATOM 803 C C . ILE A 1 106 ? -0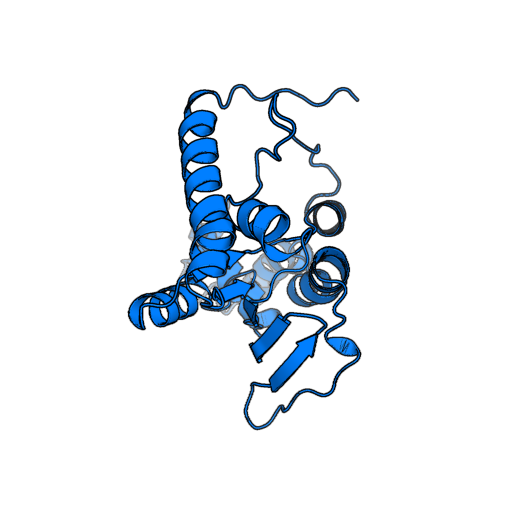.439 -3.014 15.304 1.00 93.25 106 ILE A C 1
ATOM 805 O O . ILE A 1 106 ? -1.113 -3.893 15.832 1.00 93.25 106 ILE A O 1
ATOM 809 N N . GLU A 1 107 ? 0.648 -2.502 15.885 1.00 90.94 107 GLU A N 1
ATOM 810 C CA . GLU A 1 107 ? 1.207 -2.985 17.155 1.00 90.94 107 GLU A CA 1
ATOM 811 C C . GLU A 1 107 ? 0.209 -2.910 18.323 1.00 90.94 107 GLU A C 1
ATOM 813 O O . GLU A 1 107 ? 0.053 -3.903 19.031 1.00 90.94 107 GLU A O 1
ATOM 818 N N . PRO A 1 108 ? -0.535 -1.801 18.524 1.00 90.94 108 PRO A N 1
ATOM 819 C CA . PRO A 1 108 ? -1.562 -1.741 19.563 1.00 90.94 108 PRO A CA 1
ATOM 820 C C . PRO A 1 108 ? -2.886 -2.423 19.177 1.00 90.94 108 PRO A C 1
ATOM 822 O O . PRO A 1 108 ? -3.841 -2.314 19.942 1.00 90.94 108 PRO A O 1
ATOM 825 N N . ARG A 1 109 ? -2.981 -3.067 18.002 1.00 92.62 109 ARG A N 1
ATOM 826 C CA . ARG A 1 109 ? -4.190 -3.732 17.476 1.00 92.62 109 ARG A CA 1
ATOM 827 C C . ARG A 1 109 ? -5.454 -2.862 17.517 1.00 92.62 109 ARG A C 1
ATOM 829 O O . ARG A 1 109 ? -6.517 -3.310 17.939 1.00 92.62 109 ARG A O 1
ATOM 836 N N . ARG A 1 110 ? -5.353 -1.607 17.077 1.00 92.00 110 ARG A N 1
ATOM 837 C CA . ARG A 1 110 ? -6.511 -0.697 17.031 1.00 92.00 110 ARG A CA 1
ATOM 838 C C . ARG A 1 110 ? -7.372 -0.950 15.808 1.00 92.00 110 ARG A C 1
ATOM 840 O O . ARG A 1 110 ? -6.864 -1.332 14.755 1.00 92.00 110 ARG A O 1
ATOM 847 N N . GLU A 1 111 ? -8.661 -0.671 15.953 1.00 93.69 111 GLU A N 1
ATOM 848 C CA . GLU A 1 111 ? -9.598 -0.694 14.840 1.00 93.69 111 GLU A CA 1
ATOM 849 C C . GLU A 1 111 ? -9.206 0.305 13.755 1.00 93.69 111 GLU A C 1
ATOM 851 O O . GLU A 1 111 ? -8.842 1.448 14.035 1.00 93.69 111 GLU A O 1
ATOM 856 N N . ALA A 1 112 ? -9.288 -0.143 12.508 1.00 94.94 112 ALA A N 1
ATOM 857 C CA . ALA A 1 112 ? -9.028 0.661 11.326 1.00 94.94 112 ALA A CA 1
ATOM 858 C C . ALA A 1 112 ? -9.670 0.005 10.102 1.00 94.94 112 ALA A C 1
ATOM 860 O O . ALA A 1 112 ? -10.026 -1.181 10.126 1.00 94.94 112 ALA A O 1
ATOM 861 N N . ASP A 1 113 ? -9.791 0.790 9.040 1.00 96.19 113 ASP A N 1
ATOM 862 C CA . ASP A 1 113 ? -10.230 0.327 7.731 1.00 96.19 113 ASP A CA 1
ATOM 863 C C . ASP A 1 113 ? -9.050 0.410 6.770 1.00 96.19 113 ASP A C 1
ATOM 865 O O . ASP A 1 113 ? -8.442 1.466 6.616 1.00 96.19 113 ASP A O 1
ATOM 869 N N . PHE A 1 114 ? -8.691 -0.697 6.138 1.00 96.75 114 PHE A N 1
ATOM 870 C CA . PHE A 1 114 ? -7.608 -0.756 5.168 1.00 96.75 114 PHE A CA 1
ATOM 871 C C . PHE A 1 114 ? -8.192 -0.843 3.767 1.00 96.75 114 PHE A C 1
ATOM 873 O O . PHE A 1 114 ? -9.070 -1.657 3.509 1.00 96.75 114 PHE A O 1
ATOM 880 N N . VAL A 1 115 ? -7.665 -0.027 2.861 1.00 96.56 115 VAL A N 1
ATOM 881 C CA . VAL A 1 115 ? -7.895 -0.156 1.422 1.00 96.56 115 VAL A CA 1
ATOM 882 C C . VAL A 1 115 ? -6.586 -0.594 0.789 1.00 96.56 115 VAL A C 1
ATOM 884 O O . VAL A 1 115 ? -5.604 0.159 0.810 1.00 96.56 115 VAL A O 1
ATOM 887 N N . VAL A 1 116 ? -6.575 -1.815 0.269 1.00 95.19 116 VAL A N 1
ATOM 888 C CA . VAL A 1 116 ? -5.397 -2.530 -0.205 1.00 95.19 116 VAL A CA 1
ATOM 889 C C . VAL A 1 116 ? -5.432 -2.598 -1.719 1.00 95.19 116 VAL A C 1
ATOM 891 O O . VAL A 1 116 ? -5.997 -3.502 -2.306 1.00 95.19 116 VAL A O 1
ATOM 894 N N . ALA A 1 117 ? -4.820 -1.618 -2.373 1.00 92.19 117 ALA A N 1
ATOM 895 C CA . ALA A 1 117 ? -4.836 -1.580 -3.828 1.00 92.19 117 ALA A CA 1
ATOM 896 C C . ALA A 1 117 ? -3.767 -2.513 -4.409 1.00 92.19 117 ALA A C 1
ATOM 898 O O . ALA A 1 117 ? -2.567 -2.250 -4.264 1.00 92.19 117 ALA A O 1
ATOM 899 N N . VAL A 1 118 ? -4.212 -3.545 -5.121 1.00 89.19 118 VAL A N 1
ATOM 900 C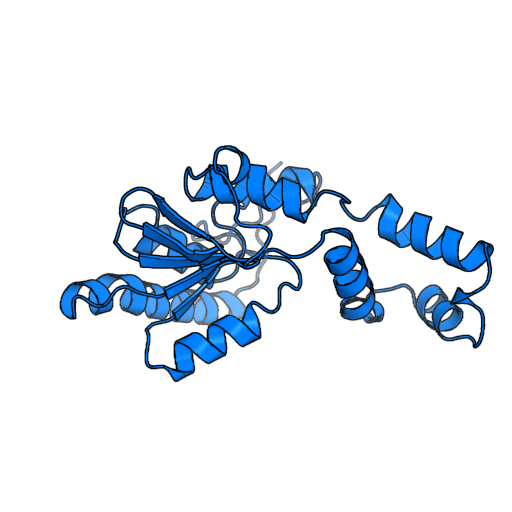 CA . VAL A 1 118 ? -3.371 -4.425 -5.940 1.00 89.19 118 VAL A CA 1
ATOM 901 C C . VAL A 1 118 ? -3.462 -4.042 -7.415 1.00 89.19 118 VAL A C 1
ATOM 903 O O . VAL A 1 118 ? -4.390 -3.370 -7.863 1.00 89.19 118 VAL A O 1
ATOM 906 N N . ARG A 1 119 ? -2.447 -4.415 -8.192 1.00 87.69 119 ARG A N 1
ATOM 907 C CA . ARG A 1 119 ? -2.410 -4.185 -9.637 1.00 87.69 119 ARG A CA 1
ATOM 908 C C . ARG A 1 119 ? -1.650 -5.318 -10.301 1.00 87.69 119 ARG A C 1
ATOM 910 O O . ARG A 1 119 ? -0.716 -5.850 -9.704 1.00 87.69 119 ARG A O 1
ATOM 917 N N . ASP A 1 120 ? -2.034 -5.621 -11.537 1.00 84.88 120 ASP A N 1
ATOM 918 C CA . ASP A 1 120 ? -1.318 -6.538 -12.419 1.00 84.88 120 ASP A CA 1
ATOM 919 C C . ASP A 1 120 ? 0.216 -6.317 -12.329 1.00 84.88 120 ASP A C 1
ATOM 921 O O . ASP A 1 120 ? 0.681 -5.187 -12.549 1.00 84.88 120 ASP A O 1
ATOM 925 N N . PRO A 1 121 ? 1.008 -7.353 -11.982 1.00 78.25 121 PRO A N 1
ATOM 926 C CA . PRO A 1 121 ? 2.455 -7.228 -11.794 1.00 78.25 121 PRO A CA 1
ATOM 927 C C . PRO A 1 121 ? 3.211 -6.717 -13.030 1.00 78.25 121 PRO A C 1
ATOM 929 O O . PRO A 1 121 ? 4.183 -5.968 -12.892 1.00 78.25 121 PRO A O 1
ATOM 932 N N . ILE A 1 122 ? 2.750 -7.050 -14.240 1.00 78.31 122 ILE A N 1
ATOM 933 C CA . ILE A 1 122 ? 3.341 -6.586 -15.502 1.00 78.31 122 ILE A CA 1
ATOM 934 C C . ILE A 1 122 ? 3.038 -5.095 -15.688 1.00 78.31 122 ILE A C 1
ATOM 936 O O . ILE A 1 122 ? 3.937 -4.304 -15.984 1.00 78.31 122 ILE A O 1
ATOM 940 N N . ALA A 1 123 ? 1.798 -4.673 -15.440 1.00 82.69 123 ALA A N 1
ATOM 941 C CA . ALA A 1 123 ? 1.400 -3.270 -15.505 1.00 82.69 123 ALA A CA 1
ATOM 942 C C . ALA A 1 123 ? 2.119 -2.411 -14.452 1.00 82.69 123 ALA A C 1
ATOM 944 O O . ALA A 1 123 ? 2.432 -1.243 -14.707 1.00 82.69 123 ALA A O 1
ATOM 945 N N . VAL A 1 124 ? 2.405 -2.972 -13.272 1.00 80.81 124 VAL A N 1
ATOM 946 C CA . VAL A 1 124 ? 3.249 -2.334 -12.254 1.00 80.81 124 VAL A CA 1
ATOM 947 C C . VAL A 1 124 ? 4.657 -2.125 -12.795 1.00 80.81 124 VAL A C 1
ATOM 949 O O . VAL A 1 124 ? 5.130 -0.987 -12.782 1.00 80.81 124 VAL A O 1
ATOM 952 N N . ALA A 1 125 ? 5.300 -3.173 -13.317 1.00 75.44 125 ALA A N 1
ATOM 953 C CA . ALA A 1 125 ? 6.642 -3.079 -13.885 1.00 75.44 125 ALA A CA 1
ATOM 954 C C . ALA A 1 125 ? 6.702 -2.032 -15.009 1.00 75.44 125 ALA A C 1
ATOM 956 O O . ALA A 1 125 ? 7.523 -1.118 -14.950 1.00 75.44 125 ALA A O 1
ATOM 957 N N . ALA A 1 126 ? 5.762 -2.062 -15.957 1.00 77.06 126 ALA A N 1
ATOM 958 C CA . ALA A 1 126 ? 5.668 -1.068 -17.025 1.00 77.06 126 ALA A CA 1
ATOM 959 C C . ALA A 1 126 ? 5.442 0.363 -16.491 1.00 77.06 126 ALA A C 1
ATOM 961 O O . ALA A 1 126 ? 6.040 1.328 -16.975 1.00 77.06 126 ALA A O 1
ATOM 962 N N . SER A 1 127 ? 4.612 0.536 -15.454 1.00 81.62 127 SER A N 1
ATOM 963 C CA . SER A 1 127 ? 4.378 1.857 -14.858 1.00 81.62 127 SER A CA 1
ATOM 964 C C . SER A 1 127 ? 5.604 2.390 -14.117 1.00 81.62 127 SER A C 1
ATOM 966 O O . SER A 1 127 ? 5.874 3.590 -14.174 1.00 81.62 127 SER A O 1
ATOM 968 N N . VAL A 1 128 ? 6.349 1.522 -13.432 1.00 76.88 128 VAL A N 1
ATOM 969 C CA . VAL A 1 128 ? 7.617 1.869 -12.780 1.00 76.88 128 VAL A CA 1
ATOM 970 C C . VAL A 1 128 ? 8.665 2.224 -13.838 1.00 76.88 128 VAL A C 1
ATOM 972 O O . VAL A 1 128 ? 9.305 3.266 -13.717 1.00 76.88 128 VAL A O 1
ATOM 975 N N . MET A 1 129 ? 8.766 1.432 -14.909 1.00 75.31 129 MET A N 1
ATOM 976 C CA . MET A 1 129 ? 9.636 1.680 -16.064 1.00 75.31 129 MET A CA 1
ATOM 977 C C . MET A 1 129 ? 9.442 3.101 -16.599 1.00 75.31 129 MET A C 1
ATOM 979 O O . MET A 1 129 ? 10.384 3.888 -16.667 1.00 75.31 129 MET A O 1
ATOM 983 N N . SER A 1 130 ? 8.192 3.458 -16.891 1.00 78.06 130 SER A N 1
ATOM 984 C CA . SER A 1 130 ? 7.832 4.787 -17.381 1.00 78.06 130 SER A CA 1
ATOM 985 C C . SER A 1 130 ? 8.119 5.891 -16.352 1.00 78.06 130 SER A C 1
ATOM 987 O O . SER A 1 130 ? 8.728 6.908 -16.685 1.00 78.06 130 SER A O 1
ATOM 989 N N . ALA A 1 131 ? 7.740 5.689 -15.085 1.00 75.94 131 ALA A N 1
ATOM 990 C CA . ALA A 1 131 ? 7.866 6.709 -14.042 1.00 75.94 131 ALA A CA 1
ATOM 991 C C . ALA A 1 131 ? 9.321 7.042 -13.677 1.00 75.94 131 ALA A C 1
ATOM 993 O O . ALA A 1 131 ? 9.619 8.184 -13.335 1.00 75.94 131 ALA A O 1
ATOM 994 N N . PHE A 1 132 ? 10.224 6.063 -13.754 1.00 72.19 132 PHE A N 1
ATOM 995 C CA . PHE A 1 132 ? 11.640 6.236 -13.419 1.00 72.19 132 PHE A CA 1
ATOM 996 C C . PHE A 1 132 ? 12.540 6.346 -14.645 1.00 72.19 132 PHE A C 1
ATOM 998 O O . PHE A 1 132 ? 13.761 6.284 -14.514 1.00 72.19 132 PHE A O 1
ATOM 1005 N N . ARG A 1 133 ? 11.961 6.598 -15.826 1.00 72.75 133 ARG A N 1
ATOM 1006 C CA . ARG A 1 133 ? 12.706 6.831 -17.067 1.00 72.75 133 ARG A CA 1
ATOM 1007 C C . ARG A 1 133 ? 13.829 7.851 -16.889 1.00 72.75 133 ARG A C 1
ATOM 1009 O O . ARG A 1 133 ? 14.901 7.678 -17.445 1.00 72.75 133 ARG A O 1
ATOM 1016 N N . MET A 1 134 ? 13.619 8.897 -16.089 1.00 73.12 134 MET A N 1
ATOM 1017 C CA . MET A 1 134 ? 14.621 9.938 -15.812 1.00 73.12 134 MET A CA 1
ATOM 1018 C C . MET A 1 134 ? 15.878 9.448 -15.073 1.00 73.12 134 MET A C 1
ATOM 1020 O O . MET A 1 134 ? 16.893 10.136 -15.106 1.00 73.12 134 MET A O 1
ATOM 1024 N N . TRP A 1 135 ? 15.821 8.288 -14.414 1.00 66.12 135 TRP A N 1
ATOM 1025 C CA . TRP A 1 135 ? 16.962 7.662 -13.735 1.00 66.12 135 TRP A CA 1
ATOM 1026 C C . TRP A 1 135 ? 17.731 6.699 -14.637 1.00 66.12 135 TRP A C 1
ATOM 1028 O O . TRP A 1 135 ? 18.723 6.113 -14.211 1.00 66.12 135 TRP A O 1
ATOM 1038 N N . TRP A 1 136 ? 17.283 6.517 -15.877 1.00 74.00 136 TRP A N 1
ATOM 1039 C CA . TRP A 1 136 ? 17.987 5.679 -16.831 1.00 74.00 136 TRP A CA 1
ATOM 1040 C C . TRP A 1 136 ? 19.246 6.379 -17.336 1.00 74.00 136 TRP A C 1
ATOM 1042 O O . TRP A 1 136 ? 19.259 7.614 -17.452 1.00 74.00 136 TRP A O 1
ATOM 1052 N N . PRO A 1 137 ? 20.276 5.602 -17.721 1.00 75.94 137 PRO A N 1
ATOM 1053 C CA . PRO A 1 137 ? 21.398 6.131 -18.479 1.00 75.94 137 PRO A CA 1
ATOM 1054 C C . PRO A 1 137 ? 20.894 6.973 -19.651 1.00 75.94 137 PRO A C 1
ATOM 1056 O O . PRO A 1 137 ? 19.919 6.613 -20.316 1.00 75.94 137 PRO A O 1
ATOM 1059 N N . GLN A 1 138 ? 21.537 8.114 -19.893 1.00 79.94 138 GLN A N 1
ATOM 1060 C CA . GLN A 1 138 ? 21.139 9.027 -20.961 1.00 79.94 138 GLN A CA 1
ATOM 1061 C C . GLN A 1 138 ? 21.077 8.315 -22.318 1.00 79.94 138 GLN A C 1
ATOM 1063 O O . GLN A 1 138 ? 20.069 8.454 -23.005 1.00 79.94 138 GLN A O 1
ATOM 1068 N N . GLN A 1 139 ? 22.058 7.454 -22.622 1.00 77.50 139 GLN A N 1
ATOM 1069 C CA . GLN A 1 139 ? 22.074 6.691 -23.874 1.00 77.50 139 GLN A CA 1
ATOM 1070 C C . GLN A 1 139 ? 20.848 5.785 -24.016 1.00 77.50 139 GLN A C 1
ATOM 1072 O O . GLN A 1 139 ? 20.313 5.627 -25.108 1.00 77.50 139 GLN A O 1
ATOM 1077 N N . LEU A 1 140 ? 20.376 5.190 -22.913 1.00 74.44 140 LEU A N 1
ATOM 1078 C CA . LEU A 1 140 ? 19.161 4.384 -22.946 1.00 74.44 140 LEU A CA 1
ATOM 1079 C C . LEU A 1 140 ? 17.959 5.285 -23.235 1.00 74.44 140 LEU A C 1
ATOM 1081 O O . LEU A 1 140 ? 17.213 5.000 -24.160 1.00 74.44 140 LEU A O 1
ATOM 1085 N N . ARG A 1 141 ? 17.797 6.401 -22.510 1.00 78.38 141 ARG A N 1
ATOM 1086 C CA . ARG A 1 141 ? 16.671 7.334 -22.708 1.00 78.38 141 ARG A CA 1
ATOM 1087 C C . ARG A 1 141 ? 16.561 7.857 -24.136 1.00 78.38 141 ARG A C 1
ATOM 1089 O O . ARG A 1 141 ? 15.437 7.965 -24.626 1.00 78.38 141 ARG A O 1
ATOM 1096 N N . GLU A 1 142 ? 17.691 8.205 -24.744 1.00 80.44 142 GLU A N 1
ATOM 1097 C CA . GLU A 1 142 ? 17.786 8.701 -26.120 1.00 80.44 142 GLU A CA 1
ATOM 1098 C C . GLU A 1 142 ? 17.343 7.622 -27.104 1.00 80.44 142 GLU A C 1
ATOM 1100 O O . GLU A 1 142 ? 16.381 7.849 -27.832 1.00 80.44 142 GLU A O 1
ATOM 1105 N N . ARG A 1 143 ? 17.908 6.411 -27.005 1.00 75.75 143 ARG A N 1
ATOM 1106 C CA . ARG A 1 143 ? 17.526 5.282 -27.864 1.00 75.75 143 ARG A CA 1
ATOM 1107 C C . ARG A 1 143 ? 16.039 4.949 -27.766 1.00 75.75 143 ARG A C 1
ATOM 1109 O O . ARG A 1 143 ? 15.377 4.822 -28.782 1.00 75.75 143 ARG A O 1
ATOM 1116 N N . VAL A 1 144 ? 15.462 4.898 -26.558 1.00 73.88 144 VAL A N 1
ATOM 1117 C CA . VAL A 1 144 ? 14.014 4.623 -26.407 1.00 73.88 144 VAL A CA 1
ATOM 1118 C C . VAL A 1 144 ? 13.115 5.791 -26.843 1.00 73.88 144 VAL A C 1
ATOM 1120 O O . VAL A 1 144 ? 11.898 5.638 -26.855 1.00 73.88 144 VAL A O 1
ATOM 1123 N N . SER A 1 145 ? 13.680 6.961 -27.165 1.00 76.31 145 SER A N 1
ATOM 1124 C CA . SER A 1 145 ? 12.942 8.087 -27.764 1.00 76.31 145 SER A CA 1
ATOM 1125 C C . SER A 1 145 ? 12.929 8.056 -29.289 1.00 76.31 145 SER A C 1
ATOM 1127 O O . SER A 1 1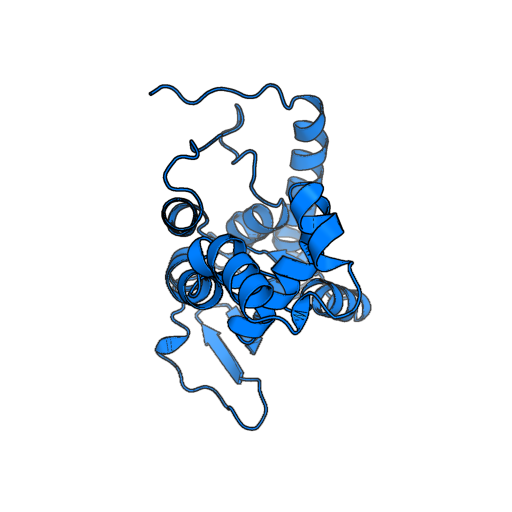45 ? 12.164 8.813 -29.882 1.00 76.31 145 SER A O 1
ATOM 1129 N N . GLU A 1 146 ? 13.793 7.258 -29.920 1.00 80.44 146 GLU A N 1
ATOM 1130 C CA . GLU A 1 146 ? 13.892 7.194 -31.375 1.00 80.44 146 GLU A CA 1
ATOM 1131 C C . GLU A 1 146 ? 12.596 6.597 -31.959 1.00 80.44 146 GLU A C 1
ATOM 1133 O O . GLU A 1 146 ? 12.143 5.539 -31.499 1.00 80.44 146 GLU A O 1
ATOM 1138 N N . PRO A 1 147 ? 11.968 7.250 -32.957 1.00 75.69 147 PRO A N 1
ATOM 1139 C CA . PRO A 1 147 ? 10.776 6.717 -33.610 1.00 75.69 147 PRO A CA 1
ATOM 1140 C C . PRO A 1 147 ? 11.019 5.294 -34.130 1.00 75.69 147 PRO A C 1
ATOM 1142 O O . PRO A 1 147 ? 12.011 5.041 -34.807 1.00 75.69 147 PRO A O 1
ATOM 1145 N N . GLY A 1 148 ? 10.128 4.357 -33.794 1.00 69.56 148 GLY A N 1
ATOM 1146 C CA . GLY A 1 148 ? 10.224 2.954 -34.218 1.00 69.56 148 GLY A CA 1
ATOM 1147 C C . GLY A 1 148 ? 11.247 2.099 -33.458 1.00 69.56 148 GLY A C 1
ATOM 1148 O O . GLY A 1 148 ? 11.263 0.885 -33.637 1.00 69.56 148 GLY A O 1
ATOM 1149 N N . PHE A 1 149 ? 12.066 2.662 -32.557 1.00 70.19 149 PHE A N 1
ATOM 1150 C CA . PHE A 1 149 ? 13.060 1.874 -31.815 1.00 70.19 149 PHE A CA 1
ATOM 1151 C C . PHE A 1 149 ? 12.409 0.769 -30.984 1.00 70.19 149 PHE A C 1
ATOM 1153 O O . PHE A 1 149 ? 12.836 -0.379 -31.065 1.00 70.19 149 PHE A O 1
ATOM 1160 N N . VAL A 1 150 ? 11.336 1.088 -30.250 1.00 67.25 150 VAL A N 1
ATOM 1161 C CA . VAL A 1 150 ? 10.612 0.148 -29.366 1.00 67.25 150 VAL A CA 1
ATOM 1162 C C . VAL A 1 150 ? 9.956 -1.012 -30.134 1.00 67.25 150 VAL A C 1
ATOM 1164 O O . VAL A 1 150 ? 9.601 -2.018 -29.531 1.00 67.25 150 VAL A O 1
ATOM 1167 N N . GLU A 1 151 ? 9.833 -0.897 -31.458 1.00 72.12 151 GLU A N 1
ATOM 1168 C CA . GLU A 1 151 ? 9.273 -1.927 -32.343 1.00 72.12 151 GLU A CA 1
ATOM 1169 C C . GLU A 1 151 ? 10.349 -2.897 -32.862 1.00 72.12 151 GLU A C 1
ATOM 1171 O O . GLU A 1 151 ? 10.036 -3.913 -33.481 1.00 72.12 151 GLU A O 1
ATOM 1176 N N . THR A 1 152 ? 11.631 -2.624 -32.589 1.00 72.88 152 THR A N 1
ATOM 1177 C CA . THR A 1 152 ? 12.728 -3.512 -32.981 1.00 72.88 152 THR A CA 1
ATOM 1178 C C . THR A 1 152 ? 12.952 -4.621 -31.944 1.00 72.88 152 THR A C 1
ATOM 1180 O O . THR A 1 152 ? 12.969 -4.349 -30.738 1.00 72.88 152 THR A O 1
ATOM 1183 N N . PRO A 1 153 ? 13.243 -5.866 -32.371 1.00 74.56 153 PRO A N 1
ATOM 1184 C CA . PRO A 1 153 ? 13.606 -6.949 -31.455 1.00 74.56 153 PRO A CA 1
ATOM 1185 C C . PRO A 1 153 ? 14.776 -6.592 -30.527 1.00 74.56 153 PRO A C 1
ATOM 1187 O O . PRO A 1 153 ? 14.765 -6.937 -29.353 1.00 74.56 153 PRO A O 1
ATOM 1190 N N . ALA A 1 154 ? 15.757 -5.830 -31.023 1.00 71.12 154 ALA A N 1
ATOM 1191 C CA . ALA A 1 154 ? 16.911 -5.392 -30.240 1.00 71.12 154 ALA A CA 1
ATOM 1192 C C . ALA A 1 154 ? 16.542 -4.426 -29.097 1.00 71.12 154 ALA A C 1
ATOM 1194 O O . ALA A 1 154 ? 17.170 -4.458 -28.038 1.00 71.12 154 ALA A O 1
ATOM 1195 N N . ALA A 1 155 ? 15.540 -3.565 -29.287 1.00 68.94 155 ALA A N 1
ATOM 1196 C CA . ALA A 1 155 ? 15.063 -2.676 -28.233 1.00 68.94 155 ALA A CA 1
ATOM 1197 C C . ALA A 1 155 ? 14.286 -3.428 -27.157 1.00 68.94 155 ALA A C 1
ATOM 1199 O O . ALA A 1 155 ? 14.494 -3.161 -25.972 1.00 68.94 155 ALA A O 1
ATOM 1200 N N . LEU A 1 156 ? 13.444 -4.385 -27.559 1.00 68.19 156 LEU A N 1
ATOM 1201 C CA . LEU A 1 156 ? 12.761 -5.282 -26.629 1.00 68.19 156 LEU A CA 1
ATOM 1202 C C . LEU A 1 156 ? 13.778 -6.059 -25.791 1.00 68.19 156 LEU A C 1
ATOM 1204 O O . LEU A 1 156 ? 13.658 -6.069 -24.574 1.00 68.19 156 LEU A O 1
ATOM 1208 N N . ASP A 1 157 ? 14.843 -6.569 -26.408 1.00 72.06 157 ASP A N 1
ATOM 1209 C CA . ASP A 1 157 ? 15.932 -7.269 -25.722 1.00 72.06 157 ASP A CA 1
ATOM 1210 C C . ASP A 1 157 ? 16.651 -6.385 -24.687 1.00 72.06 157 ASP A C 1
ATOM 1212 O O . ASP A 1 157 ? 17.003 -6.833 -23.595 1.00 72.06 157 ASP A O 1
ATOM 1216 N N . ILE A 1 158 ? 16.877 -5.106 -25.010 1.00 69.69 158 ILE A N 1
ATOM 1217 C CA . ILE A 1 158 ? 17.514 -4.141 -24.103 1.00 69.69 158 ILE A CA 1
ATOM 1218 C C . ILE A 1 158 ? 16.580 -3.788 -22.947 1.00 69.69 158 ILE A C 1
ATOM 1220 O O . ILE A 1 158 ? 17.024 -3.776 -21.799 1.00 69.69 158 ILE A O 1
ATOM 1224 N N . ILE A 1 159 ? 15.306 -3.507 -23.228 1.00 70.31 159 ILE A N 1
ATOM 1225 C CA . ILE A 1 159 ? 14.293 -3.221 -22.205 1.00 70.31 159 ILE A CA 1
ATOM 1226 C C . ILE A 1 159 ? 14.112 -4.447 -21.308 1.00 70.31 159 ILE A C 1
ATOM 1228 O O . ILE A 1 159 ? 14.083 -4.321 -20.084 1.00 70.31 159 ILE A O 1
ATOM 1232 N N . GLU A 1 160 ? 14.066 -5.641 -21.891 1.00 67.75 160 GLU A N 1
ATOM 1233 C CA . GLU A 1 160 ? 13.945 -6.885 -21.153 1.00 67.75 160 GLU A CA 1
ATOM 1234 C C . GLU A 1 160 ? 15.169 -7.129 -20.277 1.00 67.75 160 GLU A C 1
ATOM 1236 O O . GLU A 1 160 ? 15.012 -7.311 -19.077 1.00 67.75 160 GLU A O 1
ATOM 1241 N N . LYS A 1 161 ? 16.392 -7.039 -20.804 1.00 66.75 161 LYS A N 1
ATOM 1242 C CA . LYS A 1 161 ? 17.613 -7.273 -20.015 1.00 66.75 161 LYS A CA 1
ATOM 1243 C C . LYS A 1 161 ? 17.836 -6.212 -18.939 1.00 66.75 161 LYS A C 1
ATOM 1245 O O . LYS A 1 161 ? 18.142 -6.553 -17.798 1.00 66.75 161 LYS A O 1
ATOM 1250 N N . GLN A 1 162 ? 17.696 -4.932 -19.276 1.00 63.69 162 GLN A N 1
ATOM 1251 C CA . GLN A 1 162 ? 18.001 -3.826 -18.359 1.00 63.69 162 GLN A CA 1
ATOM 1252 C C . GLN A 1 162 ? 16.896 -3.604 -17.330 1.00 63.69 162 GLN A C 1
ATOM 1254 O O . GLN A 1 162 ? 17.190 -3.277 -16.183 1.00 63.69 162 GLN A O 1
ATOM 1259 N N . PHE A 1 163 ? 15.634 -3.789 -17.723 1.00 63.38 163 PHE A N 1
ATOM 1260 C CA . PHE A 1 163 ? 14.496 -3.561 -16.846 1.00 63.38 163 PHE A CA 1
ATOM 1261 C C . PHE A 1 163 ? 13.933 -4.881 -16.320 1.00 63.38 163 PHE A C 1
ATOM 1263 O O . PHE A 1 163 ? 14.087 -5.159 -15.141 1.00 63.38 163 PHE A O 1
ATOM 1270 N N . PHE A 1 164 ? 13.365 -5.755 -17.150 1.00 59.50 164 PHE A N 1
ATOM 1271 C CA . PHE A 1 164 ? 12.711 -6.989 -16.670 1.00 59.50 164 PHE A CA 1
ATOM 1272 C C . PHE A 1 164 ? 13.657 -8.101 -16.176 1.00 59.50 164 PHE A C 1
ATOM 1274 O O . PHE A 1 164 ? 13.202 -9.036 -15.515 1.00 59.50 164 PHE A O 1
ATOM 1281 N N . GLY A 1 165 ? 14.946 -8.033 -16.505 1.00 55.62 165 GLY A N 1
ATOM 1282 C CA . GLY A 1 165 ? 15.979 -8.968 -16.059 1.00 55.62 165 GLY A CA 1
ATOM 1283 C C . GLY A 1 165 ? 16.500 -8.650 -14.658 1.00 55.62 165 GLY A C 1
ATOM 1284 O O . GLY A 1 165 ? 17.003 -9.540 -13.981 1.00 55.62 165 GLY A O 1
ATOM 1285 N N . HIS A 1 166 ? 16.345 -7.399 -14.213 1.00 56.16 166 HIS A N 1
ATOM 1286 C CA . HIS A 1 166 ? 16.807 -6.919 -12.906 1.00 56.16 166 HIS A CA 1
ATOM 1287 C C . HIS A 1 166 ? 15.659 -6.433 -12.010 1.00 56.16 166 HIS A C 1
ATOM 1289 O O . HIS A 1 166 ? 15.812 -6.367 -10.792 1.00 56.16 166 HIS A O 1
ATOM 1295 N N . PHE A 1 167 ? 14.512 -6.078 -12.592 1.00 59.41 167 PHE A N 1
ATOM 1296 C CA . PHE A 1 167 ? 13.325 -5.675 -11.856 1.00 59.41 167 PHE A CA 1
ATOM 1297 C C . PHE A 1 167 ? 12.628 -6.921 -11.299 1.00 59.41 167 PHE A C 1
ATOM 1299 O O . PHE A 1 167 ? 12.330 -7.839 -12.068 1.00 59.41 167 PHE A O 1
ATOM 1306 N N . PRO A 1 168 ? 12.355 -6.982 -9.985 1.00 64.06 168 PRO A N 1
ATOM 1307 C CA . PRO A 1 168 ? 11.726 -8.147 -9.379 1.00 64.06 168 PRO A CA 1
ATOM 1308 C C . PRO A 1 168 ? 10.344 -8.386 -10.002 1.00 64.06 168 PRO A C 1
ATOM 1310 O O . PRO A 1 168 ? 9.397 -7.636 -9.774 1.00 64.06 168 PRO A O 1
ATOM 1313 N N . ARG A 1 169 ? 10.231 -9.436 -10.826 1.00 65.56 169 ARG A N 1
ATOM 1314 C CA . ARG A 1 169 ? 8.999 -9.781 -11.563 1.00 65.56 169 ARG A CA 1
ATOM 1315 C C . ARG A 1 169 ? 7.838 -10.104 -10.621 1.00 65.56 169 ARG A C 1
ATOM 1317 O O . ARG A 1 169 ? 6.688 -9.813 -10.933 1.00 65.56 169 ARG A O 1
ATOM 1324 N N . ASN A 1 170 ? 8.166 -10.618 -9.440 1.00 74.75 170 ASN A N 1
ATOM 1325 C CA . ASN A 1 170 ? 7.212 -10.962 -8.398 1.00 74.75 170 ASN A CA 1
ATOM 1326 C C . ASN A 1 170 ? 7.029 -9.847 -7.369 1.00 74.75 170 ASN A C 1
ATOM 1328 O O . ASN A 1 170 ? 6.357 -10.078 -6.385 1.00 74.75 170 ASN A O 1
ATOM 1332 N N . LEU A 1 171 ? 7.538 -8.627 -7.578 1.00 73.50 171 LEU A N 1
ATOM 1333 C CA . LEU A 1 171 ? 7.580 -7.588 -6.539 1.00 73.50 171 LEU A CA 1
ATOM 1334 C C . LEU A 1 171 ? 6.238 -7.318 -5.835 1.00 73.50 171 LEU A C 1
ATOM 1336 O O . LEU A 1 171 ? 6.217 -7.065 -4.633 1.00 73.50 171 LEU A O 1
ATOM 1340 N N . MET A 1 172 ? 5.122 -7.349 -6.571 1.00 81.31 172 MET A N 1
ATOM 1341 C CA . MET A 1 172 ? 3.786 -7.209 -5.976 1.00 81.31 172 MET A CA 1
ATOM 1342 C C . MET A 1 172 ? 3.393 -8.449 -5.161 1.00 81.31 172 MET A C 1
ATOM 1344 O O . MET A 1 172 ? 2.858 -8.310 -4.066 1.00 81.31 172 MET A O 1
ATOM 1348 N N . LEU A 1 173 ? 3.685 -9.647 -5.672 1.00 83.75 173 LEU A N 1
ATOM 1349 C CA . LEU A 1 173 ? 3.437 -10.911 -4.976 1.00 83.75 173 LEU A CA 1
ATOM 1350 C C . LEU A 1 173 ? 4.330 -11.037 -3.739 1.00 83.75 173 LEU A C 1
ATOM 1352 O O . LEU A 1 173 ? 3.832 -11.324 -2.665 1.00 83.75 173 LEU A O 1
ATOM 1356 N N . ASP A 1 174 ? 5.618 -10.730 -3.857 1.00 80.62 174 ASP A N 1
ATOM 1357 C CA . ASP A 1 174 ? 6.582 -10.695 -2.761 1.00 80.62 174 ASP A CA 1
ATOM 1358 C C . ASP A 1 174 ? 6.155 -9.679 -1.695 1.00 80.62 174 ASP A C 1
ATOM 1360 O O . ASP A 1 174 ? 6.270 -9.942 -0.500 1.00 80.62 174 ASP A O 1
ATOM 1364 N N . TRP A 1 175 ? 5.613 -8.527 -2.105 1.00 85.12 175 TRP A N 1
ATOM 1365 C CA . TRP A 1 175 ? 5.044 -7.558 -1.172 1.00 85.12 175 TRP A CA 1
ATOM 1366 C C . TRP A 1 175 ? 3.857 -8.131 -0.390 1.00 85.12 175 TRP A C 1
ATOM 1368 O O . TRP A 1 175 ? 3.846 -8.063 0.841 1.00 85.12 175 TRP A O 1
ATOM 1378 N N . LEU A 1 176 ? 2.895 -8.739 -1.087 1.00 86.12 176 LEU A N 1
ATOM 1379 C CA . LEU A 1 176 ? 1.753 -9.409 -0.463 1.00 86.12 176 LEU A CA 1
ATOM 1380 C C . LEU A 1 176 ? 2.221 -10.528 0.488 1.00 86.12 176 LEU A C 1
ATOM 1382 O O . LEU A 1 176 ? 1.852 -10.542 1.658 1.00 86.12 176 LEU A O 1
ATOM 1386 N N . THR A 1 177 ? 3.111 -11.404 0.032 1.00 85.00 177 THR A N 1
ATOM 1387 C CA . THR A 1 177 ? 3.600 -12.558 0.798 1.00 85.00 177 THR A CA 1
ATOM 1388 C C . THR A 1 177 ? 4.423 -12.161 2.021 1.00 85.00 177 THR A C 1
ATOM 1390 O O . THR A 1 177 ? 4.262 -12.742 3.090 1.00 85.00 177 THR A O 1
ATOM 1393 N N . HIS A 1 178 ? 5.345 -11.205 1.894 1.00 82.94 178 HIS A N 1
ATOM 1394 C CA . HIS A 1 178 ? 6.355 -10.966 2.929 1.00 82.94 178 HIS A CA 1
ATOM 1395 C C . HIS A 1 178 ? 6.022 -9.793 3.852 1.00 82.94 178 HIS A C 1
ATOM 1397 O O . HIS A 1 178 ? 6.345 -9.836 5.042 1.00 82.94 178 HIS A O 1
ATOM 1403 N N . ASP A 1 179 ? 5.360 -8.760 3.337 1.00 86.44 179 ASP A N 1
ATOM 1404 C CA . ASP A 1 179 ? 5.094 -7.528 4.081 1.00 86.44 179 ASP A CA 1
ATOM 1405 C C . ASP A 1 179 ? 3.649 -7.408 4.538 1.00 86.44 179 ASP A C 1
ATOM 1407 O O . ASP A 1 179 ? 3.412 -6.949 5.652 1.00 86.44 179 ASP A O 1
ATOM 1411 N N . MET A 1 180 ? 2.676 -7.864 3.749 1.00 87.44 180 MET A N 1
ATOM 1412 C CA . MET A 1 180 ? 1.298 -7.929 4.232 1.00 87.44 180 MET A CA 1
ATOM 1413 C C . MET A 1 180 ? 1.136 -9.043 5.271 1.00 87.44 180 MET A C 1
ATOM 1415 O O . MET A 1 180 ? 0.718 -8.756 6.397 1.00 87.44 180 MET A O 1
ATOM 1419 N N . SER A 1 181 ? 1.601 -10.259 4.972 1.00 86.69 181 SER A N 1
ATOM 1420 C CA . SER A 1 181 ? 1.605 -11.343 5.961 1.00 86.69 181 SER A CA 1
ATOM 1421 C C . SER A 1 181 ? 2.534 -11.040 7.137 1.00 86.69 181 SER A C 1
ATOM 1423 O O . SER A 1 181 ? 2.151 -11.237 8.283 1.00 86.69 181 SER A O 1
ATOM 1425 N N . GLY A 1 182 ? 3.729 -10.490 6.904 1.00 83.94 182 GLY A N 1
ATOM 1426 C CA . GLY A 1 182 ? 4.658 -10.159 7.992 1.00 83.94 182 GLY A CA 1
ATOM 1427 C C . GLY A 1 182 ? 4.227 -8.963 8.846 1.00 83.94 182 GLY A C 1
ATOM 1428 O O . GLY A 1 182 ? 4.386 -8.973 10.063 1.00 83.94 182 GLY A O 1
ATOM 1429 N N . GLY A 1 183 ? 3.685 -7.923 8.214 1.00 84.94 183 GLY A N 1
ATOM 1430 C CA . GLY A 1 183 ? 3.345 -6.657 8.858 1.00 84.94 183 GLY A CA 1
ATOM 1431 C C . GLY A 1 183 ? 1.945 -6.623 9.458 1.00 84.94 183 GLY A C 1
ATOM 1432 O O . GLY A 1 183 ? 1.748 -5.972 10.477 1.00 84.94 183 GLY A O 1
ATOM 1433 N N . MET A 1 184 ? 0.972 -7.315 8.862 1.00 88.75 184 MET A N 1
ATOM 1434 C CA . MET A 1 184 ? -0.404 -7.397 9.374 1.00 88.75 184 MET A CA 1
ATOM 1435 C C . MET A 1 184 ? -0.744 -8.784 9.934 1.00 88.75 184 MET A C 1
ATOM 1437 O O . MET A 1 184 ? -1.739 -8.934 10.643 1.00 88.75 184 MET A O 1
ATOM 1441 N N . GLY A 1 185 ? 0.039 -9.821 9.637 1.00 91.06 185 GLY A N 1
ATOM 1442 C CA . GLY A 1 185 ? -0.361 -11.194 9.954 1.00 91.06 185 GLY A CA 1
ATOM 1443 C C . GLY A 1 185 ? -1.550 -11.671 9.119 1.00 91.06 185 GLY A C 1
ATOM 1444 O O . GLY A 1 185 ? -2.269 -12.552 9.578 1.00 91.06 185 GLY A O 1
ATOM 1445 N N . TRP A 1 186 ? -1.823 -11.040 7.969 1.00 93.06 186 TRP A N 1
ATOM 1446 C CA . TRP A 1 186 ? -2.912 -11.408 7.060 1.00 93.06 186 TRP A CA 1
ATOM 1447 C C . TRP A 1 186 ? -2.335 -11.969 5.765 1.00 93.06 186 TRP A C 1
ATOM 1449 O O . TRP A 1 186 ? -1.570 -11.269 5.104 1.00 93.06 186 TRP A O 1
ATOM 1459 N N . ASP A 1 187 ? -2.705 -13.204 5.425 1.00 92.31 187 ASP A N 1
ATOM 1460 C CA . ASP A 1 187 ? -2.273 -13.871 4.198 1.00 92.31 187 ASP A CA 1
ATOM 1461 C C . ASP A 1 187 ? -3.340 -13.718 3.099 1.00 92.31 187 ASP A C 1
ATOM 1463 O O . ASP A 1 187 ? -4.365 -14.400 3.159 1.00 92.31 187 ASP A O 1
ATOM 1467 N N . PRO A 1 188 ? -3.125 -12.858 2.085 1.00 89.25 188 PRO A N 1
ATOM 1468 C CA . PRO A 1 188 ? -4.088 -12.661 1.002 1.00 89.25 188 PRO A CA 1
ATOM 1469 C C . PRO A 1 188 ? -4.378 -13.927 0.195 1.00 89.25 188 PRO A C 1
ATOM 1471 O O . PRO A 1 188 ? -5.455 -14.033 -0.383 1.00 89.25 188 PRO A O 1
ATOM 1474 N N . PHE A 1 189 ? -3.440 -14.875 0.126 1.00 91.62 189 PHE A N 1
ATOM 1475 C CA . PHE A 1 189 ? -3.577 -16.066 -0.715 1.00 91.62 189 PHE A CA 1
ATOM 1476 C C . PHE A 1 189 ? -4.368 -17.190 -0.038 1.00 91.62 189 PHE A C 1
ATOM 1478 O O . PHE A 1 189 ? -4.742 -18.158 -0.696 1.00 91.62 189 PHE A O 1
ATOM 1485 N N . ALA A 1 190 ? -4.653 -17.053 1.258 1.00 93.12 190 ALA A N 1
ATOM 1486 C CA . ALA A 1 190 ? -5.483 -17.981 2.018 1.00 93.12 190 ALA A CA 1
ATOM 1487 C C . ALA A 1 190 ? -6.992 -17.681 1.906 1.00 93.12 190 ALA A C 1
ATOM 1489 O O . ALA A 1 190 ? -7.800 -18.349 2.554 1.00 93.12 190 ALA A O 1
ATOM 1490 N N . HIS A 1 191 ? -7.382 -16.670 1.125 1.00 91.44 191 HIS A N 1
ATOM 1491 C CA . HIS A 1 191 ? -8.760 -16.203 1.018 1.00 91.44 191 HIS A CA 1
ATOM 1492 C C . HIS A 1 191 ? -9.219 -16.110 -0.439 1.00 91.44 191 HIS A C 1
ATOM 1494 O O . HIS A 1 191 ? -8.457 -15.718 -1.321 1.00 91.44 191 HIS A O 1
ATOM 1500 N N . ASP A 1 192 ? -10.496 -16.411 -0.680 1.00 94.44 192 ASP A N 1
ATOM 1501 C CA . ASP A 1 192 ? -11.107 -16.230 -1.997 1.00 94.44 192 ASP A CA 1
ATOM 1502 C C . ASP A 1 192 ? -11.202 -14.745 -2.359 1.00 94.44 192 ASP A C 1
ATOM 1504 O O . ASP A 1 192 ? -11.466 -13.901 -1.500 1.00 94.44 192 ASP A O 1
ATOM 1508 N N . PHE A 1 193 ? -11.037 -14.432 -3.644 1.00 93.69 193 PHE A N 1
ATOM 1509 C CA . PHE A 1 193 ? -11.167 -13.084 -4.191 1.00 93.69 193 PHE A CA 1
ATOM 1510 C C . PHE A 1 193 ? -12.223 -13.059 -5.297 1.00 93.69 193 PHE A C 1
ATOM 1512 O O . PHE A 1 193 ? -12.167 -13.850 -6.243 1.00 93.69 193 PHE A O 1
ATOM 1519 N N . ASP A 1 194 ? -13.169 -12.127 -5.206 1.00 94.81 194 ASP A N 1
ATOM 1520 C CA . ASP A 1 194 ? -14.179 -11.901 -6.235 1.00 94.81 194 ASP A CA 1
ATOM 1521 C C . ASP A 1 194 ? -13.561 -11.208 -7.457 1.00 94.81 194 ASP A C 1
ATOM 1523 O O . ASP A 1 194 ? -13.522 -9.983 -7.596 1.00 94.81 194 ASP A O 1
ATOM 1527 N N . GLN A 1 195 ? -13.102 -12.039 -8.390 1.00 92.06 195 GLN A N 1
ATOM 1528 C CA . GLN A 1 195 ? -12.531 -11.597 -9.659 1.00 92.06 195 GLN A CA 1
ATOM 1529 C C . GLN A 1 195 ? -13.529 -10.812 -10.522 1.00 92.06 195 GLN A C 1
ATOM 1531 O O . GLN A 1 195 ? -13.106 -10.032 -11.374 1.00 92.06 195 GLN A O 1
ATOM 1536 N N . LYS A 1 196 ? -14.842 -11.011 -10.334 1.00 94.00 196 LYS A N 1
ATOM 1537 C CA . LYS A 1 196 ? -15.872 -10.380 -11.164 1.00 94.00 196 LYS A CA 1
ATOM 1538 C C . LYS A 1 196 ? -16.124 -8.938 -10.743 1.00 94.00 196 LYS A C 1
ATOM 1540 O O . LYS A 1 196 ? -16.260 -8.078 -11.611 1.00 94.00 196 LYS A O 1
ATOM 1545 N N . SER A 1 197 ? -16.213 -8.670 -9.442 1.00 92.88 197 SER A N 1
ATOM 1546 C CA . SER A 1 197 ? -16.331 -7.293 -8.943 1.00 92.88 197 SER A CA 1
ATOM 1547 C C . SER A 1 197 ? -14.988 -6.563 -8.919 1.00 92.88 197 SER A C 1
ATOM 1549 O O . SER A 1 197 ? -14.964 -5.333 -8.969 1.00 92.88 197 SER A O 1
ATOM 1551 N N . GLY A 1 198 ? -13.876 -7.307 -8.880 1.00 91.50 198 GLY A N 1
ATOM 1552 C CA . GLY A 1 198 ? -12.528 -6.749 -8.814 1.00 91.50 198 GLY A CA 1
ATOM 1553 C C . GLY A 1 198 ? -12.190 -6.147 -7.450 1.00 91.50 198 GLY A C 1
ATOM 1554 O O . GLY A 1 198 ? -11.216 -5.403 -7.359 1.00 91.50 198 GLY A O 1
ATOM 1555 N N . ALA A 1 199 ? -12.990 -6.443 -6.421 1.00 94.75 199 ALA A N 1
ATOM 1556 C CA . ALA A 1 199 ? -12.729 -6.060 -5.042 1.00 94.75 199 ALA A CA 1
ATOM 1557 C C . ALA A 1 199 ? -13.364 -7.061 -4.068 1.00 94.75 199 ALA A C 1
ATOM 1559 O O . ALA A 1 199 ? -14.411 -7.640 -4.343 1.00 94.75 199 ALA A O 1
ATOM 1560 N N . THR A 1 200 ? -12.780 -7.266 -2.892 1.00 96.88 200 THR A N 1
ATOM 1561 C CA . THR A 1 200 ? -13.376 -8.115 -1.845 1.00 96.88 200 THR A CA 1
ATOM 1562 C C . THR A 1 200 ? -13.149 -7.523 -0.462 1.00 96.88 200 THR A C 1
ATOM 1564 O O . THR A 1 200 ? -12.103 -6.947 -0.168 1.00 96.88 200 THR A O 1
ATOM 1567 N N . SER A 1 201 ? -14.167 -7.635 0.394 1.00 97.19 201 SER A N 1
ATOM 1568 C CA . SER A 1 201 ? -14.091 -7.192 1.786 1.00 97.19 201 SER A CA 1
ATOM 1569 C C . SER A 1 201 ? -13.791 -8.360 2.719 1.00 97.19 201 SER A C 1
ATOM 1571 O O . SER A 1 201 ? -14.471 -9.382 2.676 1.00 97.19 201 SER A O 1
ATOM 1573 N N . TYR A 1 202 ? -12.828 -8.170 3.616 1.00 96.94 202 TYR A N 1
ATOM 1574 C CA . TYR A 1 202 ? -12.426 -9.138 4.631 1.00 96.94 202 TYR A CA 1
ATOM 1575 C C . TYR A 1 202 ? -12.431 -8.504 6.022 1.00 96.94 202 TYR A C 1
ATOM 1577 O O . TYR A 1 202 ? -12.312 -7.285 6.184 1.00 96.94 202 TYR A O 1
ATOM 1585 N N . VAL A 1 203 ? -12.515 -9.350 7.045 1.00 96.62 203 VAL A N 1
ATOM 1586 C CA . VAL A 1 203 ? -12.296 -8.965 8.442 1.00 96.62 203 VAL A CA 1
ATOM 1587 C C . VAL A 1 203 ? -11.090 -9.738 8.956 1.00 96.62 203 VAL A C 1
ATOM 1589 O O . VAL A 1 203 ? -11.067 -10.963 8.885 1.00 96.62 203 VAL A O 1
ATOM 1592 N N . HIS A 1 204 ? -10.098 -9.024 9.488 1.00 95.38 204 HIS A N 1
ATOM 1593 C CA . HIS A 1 204 ? -8.900 -9.620 10.079 1.00 95.38 204 HIS A CA 1
ATOM 1594 C C . HIS A 1 204 ? -8.613 -8.986 11.437 1.00 95.38 204 HIS A C 1
ATOM 1596 O O . HIS A 1 204 ? -8.091 -7.872 11.537 1.00 95.38 204 HIS A O 1
ATOM 1602 N N . GLY A 1 205 ? -8.996 -9.689 12.505 1.00 94.25 205 GLY A N 1
ATOM 1603 C CA . GLY A 1 205 ? -8.944 -9.151 13.862 1.00 94.25 205 GLY A CA 1
ATOM 1604 C C . GLY A 1 205 ? -9.731 -7.833 13.976 1.00 94.25 205 GLY A C 1
ATOM 1605 O O . GLY A 1 205 ? -10.911 -7.812 13.636 1.00 94.25 205 GLY A O 1
ATOM 1606 N N . PRO A 1 206 ? -9.116 -6.729 14.442 1.00 94.38 206 PRO A N 1
ATOM 1607 C CA . PRO A 1 206 ? -9.804 -5.444 14.588 1.00 94.38 206 PRO A CA 1
ATOM 1608 C C . PRO A 1 206 ? -9.969 -4.681 13.259 1.00 94.38 206 PRO A C 1
ATOM 1610 O O . PRO A 1 206 ? -10.547 -3.589 13.245 1.00 94.38 206 PRO A O 1
ATOM 1613 N N . TRP A 1 207 ? -9.451 -5.195 12.141 1.00 96.38 207 TRP A N 1
ATOM 1614 C CA . TRP A 1 207 ? -9.398 -4.471 10.873 1.00 96.38 207 TRP A CA 1
ATOM 1615 C C . TRP A 1 207 ? -10.439 -4.959 9.875 1.00 96.38 207 TRP A C 1
ATOM 1617 O O . TRP A 1 207 ? -10.697 -6.155 9.753 1.00 96.38 207 TRP A O 1
ATOM 1627 N N . ARG A 1 208 ? -10.992 -4.007 9.122 1.00 97.12 208 ARG A N 1
ATOM 1628 C CA . ARG A 1 208 ? -11.769 -4.279 7.909 1.00 97.12 208 ARG A CA 1
ATOM 1629 C C . ARG A 1 208 ? -10.872 -3.994 6.719 1.00 97.12 208 ARG A C 1
ATOM 1631 O O . ARG A 1 208 ? -10.285 -2.916 6.662 1.00 97.12 208 ARG A O 1
ATOM 1638 N N . LEU A 1 209 ? -10.735 -4.948 5.814 1.00 96.81 209 LEU A N 1
ATOM 1639 C CA . LEU A 1 209 ? -9.877 -4.844 4.640 1.00 96.81 209 LEU A CA 1
ATOM 1640 C C . LEU A 1 209 ? -10.772 -4.798 3.404 1.00 96.81 209 LEU A C 1
ATOM 1642 O O . LEU A 1 209 ? -11.609 -5.675 3.241 1.00 96.81 209 LEU A O 1
ATOM 1646 N N . LEU A 1 210 ? -10.594 -3.801 2.549 1.00 96.94 210 LEU A N 1
ATOM 1647 C CA . LEU A 1 210 ? -11.090 -3.801 1.178 1.00 96.94 210 LEU A CA 1
ATOM 1648 C C . LEU A 1 210 ? -9.874 -3.983 0.277 1.00 96.94 210 LEU A C 1
ATOM 1650 O O . LEU A 1 210 ? -9.026 -3.090 0.240 1.00 96.94 210 LEU A O 1
ATOM 1654 N N . VAL A 1 211 ? -9.774 -5.129 -0.388 1.00 94.56 211 VAL A N 1
ATOM 1655 C CA . VAL A 1 211 ? -8.715 -5.425 -1.365 1.00 94.56 211 VAL A CA 1
ATOM 1656 C C . VAL A 1 211 ? -9.271 -5.255 -2.761 1.00 94.56 211 VAL A C 1
ATOM 1658 O O . VAL A 1 211 ? -10.365 -5.817 -2.985 1.00 94.56 211 VAL A O 1
#

Secondary structure (DSSP, 8-state):
--------GGGHHHHHHHHHHHHHIIIIIHHHHTPPPEEEE--TTSSHHHHHHHHHHTT--EEEES-SSHHHHHHHH-TT----B-TTS-BTT--HHHHHHIIIIITTT--EEEE-----HHHHHHHHHHHTGGGS-HHHHHHTTSTTGGGSHHHHHHHIIIIITTS-TTHHHHIIIIIIHHHHS--GGGS---TTTT--EEEETTEEEE-

Foldseek 3Di:
DDADADPPVVVVVVLVVLLVVLLCLQAVVCVVVVAAAEEAEEAFPLCSVVVQVVCVVVVGHYFYADFLPVVQVCCVQPVPDDQHAHPVRHRPPHDSRSSSCLVRPQPVPAAHEYEYGDDDLVVSLVVCCVVCLVVDDPVLNVQVPDPCSCVDPVNVVCCCCVRVVNPPSCSRVSCQCGGVCVRRVDRPVVDDDDPPVPWDWDDDRNYIYID

Sequence (211 aa):
MKPKRFSAVHRVPSFLFRYAVKRVQLGKLAALTGARPAVTYATFRTASTSIHHAIRASGSASVKAHALAPEHLLPLVSPRAPHALTEHGLPIFAHVGNLAVRHAIIEPRREADFVVAVRDPIAVAASVMSAFRMWWPQQLRERVSEPGFVETPAALDIIEKQFFGHFPRNLMLDWLTHDMSGGMGWDPFAHDFDQKSGATSYVHGPWRLLV